Protein AF-0000000068371498 (afdb_homodimer)

Nearest PDB structures (foldseek):
  1wou-assembly1_A  TM=9.615E-01  e=2.312E-19  Homo sapiens
  1v9w-assembly1_A  TM=9.415E-01  e=1.669E-17  Mus musculus
  7xq3-assembly1_D  TM=9.438E-01  e=8.164E-16  Oncomelania hupensis
  7xq3-assembly1_C  TM=9.417E-01  e=2.159E-15  Oncomelania hupensis
  2h8l-assembly2_B  TM=4.311E-01  e=8.313E-01  Homo sapiens

Foldseek 3Di:
DFEEEAEEEADVRVVVVCVVCVVFAWEKEWEFADADPVVRAHPDPLQRLLVVLLVVLRRLADPRYYYYYYHHYHPVLVVPCPRCCCVPVVQPAPGKMDRPPDPDIQHRCSSNDSVSSSCVRNPD/DFEEEAEEEADVRVVVVCVVCVVFAWEKEWEFADADPVVRAHPDPLRRLLVVLLVVLRRLADGRYYYYYYHHYHPVLVVPCPRCCCVPVVQPAPGKMDRPPDPDIQHRCSSNDSVSSSCVRPPD

Solvent-accessible surface area (backbone atoms only — not comparable to full-atom values): 13335 Å² total; per-residue (Å²): 143,45,65,45,78,46,78,37,61,32,65,69,50,38,54,55,52,52,60,63,42,52,79,72,29,59,37,35,36,39,39,25,44,30,57,39,86,87,78,66,42,34,80,32,66,60,27,52,64,19,46,63,44,50,58,70,42,53,83,56,46,46,74,52,23,36,39,33,42,30,26,63,38,53,69,73,56,66,71,38,79,76,31,63,54,36,66,74,68,61,51,87,58,60,20,28,42,32,41,61,96,55,89,52,63,33,57,36,72,45,38,66,34,56,67,54,50,44,39,66,46,39,44,99,144,46,63,45,80,45,79,37,61,32,66,69,50,38,55,54,51,52,60,64,42,53,78,71,29,58,35,35,36,39,39,26,42,30,57,38,86,87,81,66,42,35,81,32,66,58,26,53,65,18,45,63,44,51,57,71,41,52,85,57,46,47,76,52,21,36,38,34,42,30,28,61,37,54,68,73,55,66,70,38,78,76,31,64,55,37,66,75,69,61,52,88,59,60,21,27,43,32,41,62,97,54,90,52,64,34,56,38,73,46,37,67,34,56,66,54,49,42,39,66,46,40,44,101

Structure (mmCIF, N/CA/C/O backbone):
data_AF-0000000068371498-model_v1
#
loop_
_entity.id
_entity.type
_entity.pdbx_description
1 polymer 'Thioredoxin domain-containing protein 17'
#
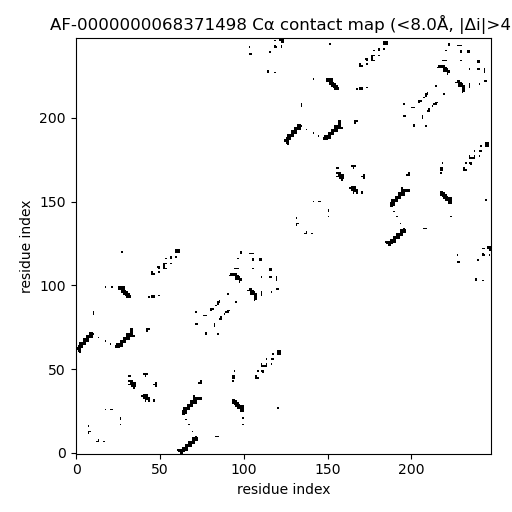loop_
_atom_site.group_PDB
_atom_site.id
_atom_site.type_symbol
_atom_site.label_atom_id
_atom_site.label_alt_id
_atom_site.label_comp_id
_atom_site.label_asym_id
_atom_site.label_entity_id
_atom_site.label_seq_id
_atom_site.pdbx_PDB_ins_code
_atom_site.Cartn_x
_atom_site.Cartn_y
_atom_site.Cartn_z
_atom_site.occupancy
_atom_site.B_iso_or_equiv
_atom_site.auth_seq_id
_atom_site.auth_comp_id
_atom_site.auth_asym_id
_atom_site.auth_atom_id
_atom_site.pdbx_PDB_model_num
ATOM 1 N N . MET A 1 1 ? 21.766 11.602 13.578 1 67.31 1 MET A N 1
ATOM 2 C CA . MET A 1 1 ? 21.797 10.328 12.867 1 67.31 1 MET A CA 1
ATOM 3 C C . MET A 1 1 ? 20.406 9.68 12.859 1 67.31 1 MET A C 1
ATOM 5 O O . MET A 1 1 ? 20.125 8.789 13.664 1 67.31 1 MET A O 1
ATOM 9 N N . GLY A 1 2 ? 19.234 10.203 12.594 1 90.88 2 GLY A N 1
ATOM 10 C CA . GLY A 1 2 ? 17.828 9.836 12.711 1 90.88 2 GLY A CA 1
ATOM 11 C C . GLY A 1 2 ? 16.906 10.766 11.953 1 90.88 2 GLY A C 1
ATOM 12 O O . GLY A 1 2 ? 17.328 11.422 10.992 1 90.88 2 GLY A O 1
ATOM 13 N N . TRP A 1 3 ? 15.773 10.641 12.125 1 95 3 TRP A N 1
ATOM 14 C CA . TRP A 1 3 ? 14.766 11.492 11.508 1 95 3 TRP A CA 1
ATOM 15 C C . TRP A 1 3 ? 14.297 12.57 12.469 1 95 3 TRP A C 1
ATOM 17 O O . TRP A 1 3 ? 14.555 12.5 13.672 1 95 3 TRP A O 1
ATOM 27 N N . GLU A 1 4 ? 13.711 13.641 11.852 1 96.62 4 GLU A N 1
ATOM 28 C CA . GLU A 1 4 ? 13.172 14.742 12.648 1 96.62 4 GLU A CA 1
ATOM 29 C C . GLU A 1 4 ? 11.672 14.898 12.438 1 96.62 4 GLU A C 1
ATOM 31 O O . GLU A 1 4 ? 11.164 14.648 11.344 1 96.62 4 GLU A O 1
ATOM 36 N N . GLU A 1 5 ? 11.031 15.32 13.438 1 97.69 5 GLU A N 1
ATOM 37 C CA . GLU A 1 5 ? 9.602 15.594 13.352 1 97.69 5 GLU A CA 1
ATOM 38 C C . GLU A 1 5 ? 9.312 17.078 13.508 1 97.69 5 GLU A C 1
ATOM 40 O O . GLU A 1 5 ? 9.898 17.75 14.367 1 97.69 5 GLU A O 1
ATOM 45 N N . ILE A 1 6 ? 8.438 17.562 12.68 1 98.31 6 ILE A N 1
ATOM 46 C CA . ILE A 1 6 ? 7.969 18.953 12.766 1 98.31 6 ILE A CA 1
ATOM 47 C C . ILE A 1 6 ? 6.441 18.969 12.758 1 98.31 6 ILE A C 1
ATOM 49 O O . ILE A 1 6 ? 5.805 18.359 11.906 1 98.31 6 ILE A O 1
ATOM 53 N N . SER A 1 7 ? 5.848 19.641 13.68 1 98.38 7 SER A N 1
ATOM 54 C CA . SER A 1 7 ? 4.398 19.797 13.727 1 98.38 7 SER A CA 1
ATOM 55 C C . SER A 1 7 ? 3.969 21.141 13.125 1 98.38 7 SER A C 1
ATOM 57 O O . SER A 1 7 ? 4.539 22.188 13.453 1 98.38 7 SER A O 1
ATOM 59 N N . VAL A 1 8 ? 2.998 21.047 12.25 1 98.75 8 VAL A N 1
ATOM 60 C CA . VAL A 1 8 ? 2.482 22.266 11.633 1 98.75 8 VAL A CA 1
ATOM 61 C C . VAL A 1 8 ? 0.956 22.266 11.695 1 98.75 8 VAL A C 1
ATOM 63 O O . VAL A 1 8 ? 0.335 21.219 11.898 1 98.75 8 VAL A O 1
ATOM 66 N N . HIS A 1 9 ? 0.404 23.484 11.539 1 98.62 9 HIS A N 1
ATOM 67 C CA . HIS A 1 9 ? -1.042 23.672 11.578 1 98.62 9 HIS A CA 1
ATOM 68 C C . HIS A 1 9 ? -1.512 24.562 10.445 1 98.62 9 HIS A C 1
ATOM 70 O O . HIS A 1 9 ? -1.054 25.703 10.312 1 98.62 9 HIS A O 1
ATOM 76 N N . GLY A 1 10 ? -2.396 23.984 9.633 1 98.5 10 GLY A N 1
ATOM 77 C CA . GLY A 1 10 ? -2.957 24.766 8.547 1 98.5 10 GLY A CA 1
ATOM 78 C C . GLY A 1 10 ? -2.107 24.734 7.289 1 98.5 10 GLY A C 1
ATOM 79 O O . GLY A 1 10 ? -0.939 24.328 7.336 1 98.5 10 GLY A O 1
ATOM 80 N N . TYR A 1 11 ? -2.711 25.219 6.211 1 98.62 11 TYR A N 1
ATOM 81 C CA . TYR A 1 11 ? -2.129 25.078 4.883 1 98.62 11 TYR A CA 1
ATOM 82 C C . TYR A 1 11 ? -0.91 25.969 4.719 1 98.62 11 TYR A C 1
ATOM 84 O O . TYR A 1 11 ? 0.122 25.547 4.199 1 98.62 11 TYR A O 1
ATOM 92 N N . GLU A 1 12 ? -0.961 27.172 5.148 1 98.12 12 GLU A N 1
ATOM 93 C CA . GLU A 1 12 ? 0.116 28.141 4.941 1 98.12 12 GLU A CA 1
ATOM 94 C C . GLU A 1 12 ? 1.393 27.703 5.652 1 98.12 12 GLU A C 1
ATOM 96 O O . GLU A 1 12 ? 2.475 27.719 5.062 1 98.12 12 GLU A O 1
ATOM 101 N N . GLU A 1 13 ? 1.235 27.312 6.844 1 98.56 13 GLU A N 1
ATOM 102 C CA . GLU A 1 13 ? 2.4 26.844 7.594 1 98.56 13 GLU A CA 1
ATOM 103 C C . GLU A 1 13 ? 2.965 25.562 6.996 1 98.56 13 GLU A C 1
ATOM 105 O O . GLU A 1 13 ? 4.184 25.391 6.918 1 98.56 13 GLU A O 1
ATOM 110 N N . PHE A 1 14 ? 2.082 24.734 6.605 1 98.69 14 PHE A N 1
ATOM 111 C CA . PHE A 1 14 ? 2.512 23.484 5.988 1 98.69 14 PHE A CA 1
ATOM 112 C C . PHE A 1 14 ? 3.379 23.766 4.762 1 98.69 14 PHE A C 1
ATOM 114 O O . PHE A 1 14 ? 4.492 23.234 4.656 1 98.69 14 PHE A O 1
ATOM 121 N N . VAL A 1 15 ? 2.916 24.562 3.836 1 97.81 15 VAL A N 1
ATOM 122 C CA . VAL A 1 15 ? 3.611 24.812 2.578 1 97.81 15 VAL A CA 1
ATOM 123 C C . VAL A 1 15 ? 4.98 25.422 2.859 1 97.81 15 VAL A C 1
ATOM 125 O O . VAL A 1 15 ? 5.98 25.031 2.25 1 97.81 15 VAL A O 1
ATOM 128 N N . ARG A 1 16 ? 4.988 26.344 3.766 1 97.75 16 ARG A N 1
ATOM 129 C CA . ARG A 1 16 ? 6.242 27 4.117 1 97.75 16 ARG A CA 1
ATOM 130 C C . ARG A 1 16 ? 7.266 25.984 4.629 1 97.75 16 ARG A C 1
ATOM 132 O O . ARG A 1 16 ? 8.391 25.922 4.121 1 97.75 16 ARG A O 1
ATOM 139 N N . VAL A 1 17 ? 6.871 25.141 5.594 1 98.19 17 VAL A N 1
ATOM 140 C CA . VAL A 1 17 ? 7.777 24.188 6.23 1 98.19 17 VAL A CA 1
ATOM 141 C C . VAL A 1 17 ? 8.18 23.109 5.234 1 98.19 17 VAL A C 1
ATOM 143 O O . VAL A 1 17 ? 9.352 22.719 5.164 1 98.19 17 VAL A O 1
ATOM 146 N N . ALA A 1 18 ? 7.25 22.594 4.477 1 97.44 18 ALA A N 1
ATOM 147 C CA . ALA A 1 18 ? 7.543 21.562 3.484 1 97.44 18 ALA A CA 1
ATOM 148 C C . ALA A 1 18 ? 8.586 22.047 2.484 1 97.44 18 ALA A C 1
ATOM 150 O O . ALA A 1 18 ? 9.523 21.312 2.152 1 97.44 18 ALA A O 1
ATOM 151 N N . ARG A 1 19 ? 8.492 23.219 2.027 1 95.12 19 ARG A N 1
ATOM 152 C CA . ARG A 1 19 ? 9.43 23.797 1.064 1 95.12 19 ARG A CA 1
ATOM 153 C C . ARG A 1 19 ? 10.82 23.938 1.676 1 95.12 19 ARG A C 1
ATOM 155 O O . ARG A 1 19 ? 11.82 23.625 1.033 1 95.12 19 ARG A O 1
ATOM 162 N N . GLU A 1 20 ? 10.82 24.422 2.846 1 96.25 20 GLU A N 1
ATOM 163 C CA . GLU A 1 20 ? 12.078 24.641 3.549 1 96.25 20 GLU A CA 1
ATOM 164 C C . GLU A 1 20 ? 12.812 23.328 3.779 1 96.25 20 GLU A C 1
ATOM 166 O O . GLU A 1 20 ? 14.039 23.266 3.633 1 96.25 20 GLU A O 1
ATOM 171 N N . GLN A 1 21 ? 12.07 22.297 4.055 1 96.06 21 GLN A N 1
ATOM 172 C CA . GLN A 1 21 ? 12.688 21.047 4.492 1 96.06 21 GLN A CA 1
ATOM 173 C C . GLN A 1 21 ? 13.016 20.141 3.301 1 96.06 21 GLN A C 1
ATOM 175 O O . GLN A 1 21 ? 13.836 19.234 3.412 1 96.06 21 GLN A O 1
ATOM 180 N N . GLN A 1 22 ? 12.352 20.391 2.215 1 92.62 22 GLN A N 1
ATOM 181 C CA . GLN A 1 22 ? 12.57 19.578 1.026 1 92.62 22 GLN A CA 1
ATOM 182 C C . GLN A 1 22 ? 14.039 19.609 0.597 1 92.62 22 GLN A C 1
ATOM 184 O O . GLN A 1 22 ? 14.539 18.641 0.011 1 92.62 22 GLN A O 1
ATOM 189 N N . GLN A 1 23 ? 14.711 20.672 0.947 1 90 23 GLN A N 1
ATOM 190 C CA . GLN A 1 23 ? 16.109 20.844 0.582 1 90 23 GLN A CA 1
ATOM 191 C C . GLN A 1 23 ? 17.031 20.062 1.526 1 90 23 GLN A C 1
ATOM 193 O O . GLN A 1 23 ? 18.172 19.781 1.193 1 90 23 GLN A O 1
ATOM 198 N N . GLN A 1 24 ? 16.531 19.719 2.633 1 90.19 24 GLN A N 1
ATOM 199 C CA . GLN A 1 24 ? 17.344 19.094 3.678 1 90.19 24 GLN A CA 1
ATOM 200 C C . GLN A 1 24 ? 17.297 17.578 3.572 1 90.19 24 GLN A C 1
ATOM 202 O O . GLN A 1 24 ? 18.281 16.891 3.875 1 90.19 24 GLN A O 1
ATOM 207 N N . GLY A 1 25 ? 16.219 17.078 3.115 1 91.62 25 GLY A N 1
ATOM 208 C CA . GLY A 1 25 ? 16.062 15.633 3.021 1 91.62 25 GLY A CA 1
ATOM 209 C C . GLY A 1 25 ? 14.68 15.219 2.539 1 91.62 25 GLY A C 1
ATOM 210 O O . GLY A 1 25 ? 13.852 16.062 2.205 1 91.62 25 GLY A O 1
ATOM 211 N N . GLN A 1 26 ? 14.469 13.938 2.512 1 94.69 26 GLN A N 1
ATOM 212 C CA . GLN A 1 26 ? 13.164 13.391 2.137 1 94.69 26 GLN A CA 1
ATOM 213 C C . GLN A 1 26 ? 12.102 13.766 3.162 1 94.69 26 GLN A C 1
ATOM 215 O O . GLN A 1 26 ? 12.32 13.633 4.367 1 94.69 26 GLN A O 1
ATOM 220 N N . VAL A 1 27 ? 11.008 14.273 2.68 1 97.38 27 VAL A N 1
ATOM 221 C CA . VAL A 1 27 ? 9.953 14.758 3.566 1 97.38 27 VAL A CA 1
ATOM 222 C C . VAL A 1 27 ? 8.734 13.836 3.475 1 97.38 27 VAL A C 1
ATOM 224 O O . VAL A 1 27 ? 8.266 13.523 2.377 1 97.38 27 VAL A O 1
ATOM 227 N N . PHE A 1 28 ? 8.273 13.367 4.559 1 98.12 28 PHE A N 1
ATOM 228 C CA . PHE A 1 28 ? 6.996 12.664 4.707 1 98.12 28 PHE A CA 1
ATOM 229 C C . PHE A 1 28 ? 6.008 13.508 5.504 1 98.12 28 PHE A C 1
ATOM 231 O O . PHE A 1 28 ? 6.379 14.141 6.5 1 98.12 28 PHE A O 1
ATOM 238 N N . VAL A 1 29 ? 4.75 13.539 5.07 1 98.75 29 VAL A N 1
ATOM 239 C CA . VAL A 1 29 ? 3.746 14.359 5.742 1 98.75 29 VAL A CA 1
ATOM 240 C C . VAL A 1 29 ? 2.559 13.4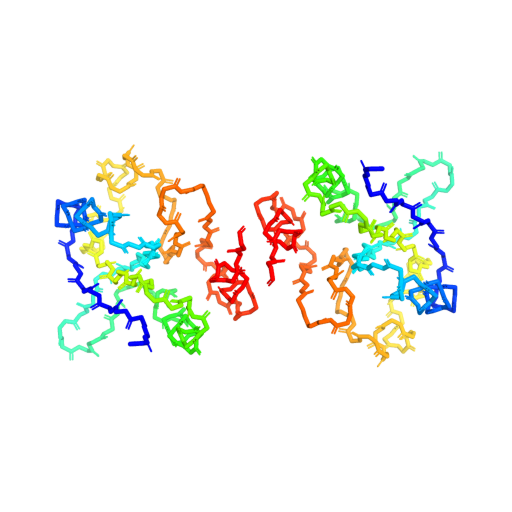92 6.148 1 98.75 29 VAL A C 1
ATOM 242 O O . VAL A 1 29 ? 2.041 12.719 5.344 1 98.75 29 VAL A O 1
ATOM 245 N N . TYR A 1 30 ? 2.172 13.641 7.312 1 98.88 30 TYR A N 1
ATOM 246 C CA . TYR A 1 30 ? 0.956 13.031 7.84 1 98.88 30 TYR A CA 1
ATOM 247 C C . TYR A 1 30 ? -0.112 14.086 8.109 1 98.88 30 TYR A C 1
ATOM 249 O O . TYR A 1 30 ? 0.014 14.891 9.039 1 98.88 30 TYR A O 1
ATOM 257 N N . PHE A 1 31 ? -1.17 14.094 7.266 1 98.94 31 PHE A N 1
ATOM 258 C CA . PHE A 1 31 ? -2.285 15.023 7.418 1 98.94 31 PHE A CA 1
ATOM 259 C C . PHE A 1 31 ? -3.348 14.438 8.344 1 98.94 31 PHE A C 1
ATOM 261 O O . PHE A 1 31 ? -3.824 13.32 8.125 1 98.94 31 PHE A O 1
ATOM 268 N N . SER A 1 32 ? -3.699 15.188 9.289 1 98.88 32 SER A N 1
ATOM 269 C CA . SER A 1 32 ? -4.676 14.758 10.289 1 98.88 32 SER A CA 1
ATOM 270 C C . SER A 1 32 ? -5.633 15.883 10.648 1 98.88 32 SER A C 1
ATOM 272 O O . SER A 1 32 ? -5.27 17.062 10.57 1 98.88 32 SER A O 1
ATOM 274 N N . GLY A 1 33 ? -6.836 15.492 11.039 1 98.75 33 GLY A N 1
ATOM 275 C CA . GLY A 1 33 ? -7.699 16.5 11.641 1 98.75 33 GLY A CA 1
ATOM 276 C C . GLY A 1 33 ? -7.129 17.094 12.914 1 98.75 33 GLY A C 1
ATOM 277 O O . GLY A 1 33 ? -6.328 16.453 13.602 1 98.75 33 GLY A O 1
ATOM 278 N N . ASP A 1 34 ? -7.609 18.219 13.219 1 98.5 34 ASP A N 1
ATOM 279 C CA . ASP A 1 34 ? -7.152 18.875 14.43 1 98.5 34 ASP A CA 1
ATOM 280 C C . ASP A 1 34 ? -7.41 18.016 15.664 1 98.5 34 ASP A C 1
ATOM 282 O O . ASP A 1 34 ? -8.414 17.297 15.727 1 98.5 34 ASP A O 1
ATOM 286 N N . LYS A 1 35 ? -6.488 18.203 16.562 1 97.56 35 LYS A N 1
ATOM 287 C CA . LYS A 1 35 ? -6.695 17.609 17.875 1 97.56 35 LYS A CA 1
ATOM 288 C C . LYS A 1 35 ? -7.473 18.547 18.797 1 97.56 35 LYS A C 1
ATOM 290 O O . LYS A 1 35 ? -7.25 19.766 18.781 1 97.56 35 LYS A O 1
ATOM 295 N N . ASP A 1 36 ? -8.375 17.984 19.5 1 94.81 36 ASP A N 1
ATOM 296 C CA . ASP A 1 36 ? -8.969 18.734 20.609 1 94.81 36 ASP A CA 1
ATOM 297 C C . ASP A 1 36 ? -7.949 19.016 21.703 1 94.81 36 ASP A C 1
ATOM 299 O O . ASP A 1 36 ? -7.324 18.078 22.219 1 94.81 36 ASP A O 1
ATOM 303 N N . PRO A 1 37 ? -7.773 20.281 22.047 1 92.19 37 PRO A N 1
ATOM 304 C CA . PRO A 1 37 ? -6.754 20.594 23.047 1 92.19 37 PRO A CA 1
ATOM 305 C C . PRO A 1 37 ? -7.023 19.922 24.391 1 92.19 37 PRO A C 1
ATOM 307 O O . PRO A 1 37 ? -6.086 19.625 25.141 1 92.19 37 PRO A O 1
ATOM 310 N N . ALA A 1 38 ? -8.312 19.688 24.719 1 93 38 ALA A N 1
ATOM 311 C CA . ALA A 1 38 ? -8.672 19.125 26 1 93 38 ALA A CA 1
ATOM 312 C C . ALA A 1 38 ? -8.445 17.609 26.016 1 93 38 ALA A C 1
ATOM 314 O O . ALA A 1 38 ? -7.875 17.078 26.969 1 93 38 ALA A O 1
ATOM 315 N N . SER A 1 39 ? -8.773 16.844 24.984 1 93.31 39 SER A N 1
ATOM 316 C CA . SER A 1 39 ? -8.703 15.391 24.938 1 93.31 39 SER A CA 1
ATOM 317 C C . SER A 1 39 ? -7.391 14.93 24.297 1 93.31 39 SER A C 1
ATOM 319 O O . SER A 1 39 ? -6.973 13.789 24.5 1 93.31 39 SER A O 1
ATOM 321 N N . GLY A 1 40 ? -6.844 15.805 23.453 1 94.94 40 GLY A N 1
ATOM 322 C CA . GLY A 1 40 ? -5.633 15.43 22.734 1 94.94 40 GLY A CA 1
ATOM 323 C C . GLY A 1 40 ? -5.895 14.523 21.562 1 94.94 40 GLY A C 1
ATOM 324 O O . GLY A 1 40 ? -4.965 13.93 21 1 94.94 40 GLY A O 1
ATOM 325 N N . THR A 1 41 ? -7.168 14.43 21.219 1 97.19 41 THR A N 1
ATOM 326 C CA . THR A 1 41 ? -7.547 13.539 20.125 1 97.19 41 THR A CA 1
ATOM 327 C C . THR A 1 41 ? -8.141 14.336 18.969 1 97.19 41 THR A C 1
ATOM 329 O O . THR A 1 41 ? -8.789 15.359 19.172 1 97.19 41 THR A O 1
ATOM 332 N N . SER A 1 42 ? -7.871 13.812 17.797 1 98.56 42 SER A N 1
ATOM 333 C CA . SER A 1 42 ? -8.398 14.438 16.594 1 98.56 42 SER A CA 1
ATOM 334 C C . SER A 1 42 ? -9.914 14.305 16.516 1 98.56 42 SER A C 1
ATOM 336 O O . SER A 1 42 ? -10.477 13.312 16.984 1 98.56 42 SER A O 1
ATOM 338 N N . TRP A 1 43 ? -10.594 15.25 15.914 1 98.25 43 TRP A N 1
ATOM 339 C CA . TRP A 1 43 ? -12.023 15.164 15.648 1 98.25 43 TRP A CA 1
ATOM 340 C C . TRP A 1 43 ? -12.336 14.086 14.617 1 98.25 43 TRP A C 1
ATOM 342 O O . TRP A 1 43 ? -13.5 13.758 14.383 1 98.25 43 TRP A O 1
ATOM 352 N N . CYS A 1 44 ? -11.336 13.602 13.961 1 98.56 44 CYS A N 1
ATOM 353 C CA . CYS A 1 44 ? -11.477 12.562 12.938 1 98.56 44 CYS A CA 1
ATOM 354 C C . CYS A 1 44 ? -11.188 11.188 13.516 1 98.56 44 CYS A C 1
ATOM 356 O O . CYS A 1 44 ? -10.031 10.859 13.82 1 98.56 44 CYS A O 1
ATOM 358 N N . PRO A 1 45 ? -12.195 10.406 13.656 1 98.31 45 PRO A N 1
ATOM 359 C CA . PRO A 1 45 ? -12.008 9.078 14.25 1 98.31 45 PRO A CA 1
ATOM 360 C C . PRO A 1 45 ? -10.969 8.234 13.508 1 98.31 45 PRO A C 1
ATOM 362 O O . PRO A 1 45 ? -10.227 7.477 14.133 1 98.31 45 PRO A O 1
ATOM 365 N N . ASP A 1 46 ? -10.945 8.336 12.242 1 98.69 46 ASP A N 1
ATOM 366 C CA . ASP A 1 46 ? -9.953 7.602 11.461 1 98.69 46 ASP A CA 1
ATOM 367 C C . ASP A 1 46 ? -8.547 8.094 11.766 1 98.69 46 ASP A C 1
ATOM 369 O O . ASP A 1 46 ? -7.602 7.301 11.805 1 98.69 46 ASP A O 1
ATOM 373 N N . CYS A 1 47 ? -8.328 9.367 11.93 1 98.81 47 CYS A N 1
ATOM 374 C CA . CYS A 1 47 ? -7.035 9.922 12.32 1 98.81 47 CYS A CA 1
ATOM 375 C C . CYS A 1 47 ? -6.59 9.383 13.672 1 98.81 47 CYS A C 1
ATOM 377 O O . CYS A 1 47 ? -5.414 9.07 13.859 1 98.81 47 CYS A O 1
ATOM 379 N N . VAL A 1 48 ? -7.531 9.289 14.531 1 98.62 48 VAL A N 1
ATOM 380 C CA . VAL A 1 48 ? -7.258 8.758 15.859 1 98.62 48 VAL A CA 1
ATOM 381 C C . VAL A 1 48 ? -6.789 7.305 15.758 1 98.62 48 VAL A C 1
ATOM 383 O O . VAL A 1 48 ? -5.797 6.922 16.375 1 98.62 48 VAL A O 1
ATOM 386 N N . LYS A 1 49 ? -7.488 6.566 14.945 1 98.44 49 LYS A N 1
ATOM 387 C CA . LYS A 1 49 ? -7.184 5.152 14.758 1 98.44 49 LYS A CA 1
ATOM 388 C C . LYS A 1 49 ? -5.836 4.965 14.062 1 98.44 49 LYS A C 1
ATOM 390 O O . LYS A 1 49 ? -5.07 4.07 14.406 1 98.44 49 LYS A O 1
ATOM 395 N N . ALA A 1 50 ? -5.477 5.797 13.164 1 98.75 50 ALA A N 1
ATOM 396 C CA . ALA A 1 50 ? -4.309 5.641 12.297 1 98.75 50 ALA A CA 1
ATOM 397 C C . ALA A 1 50 ? -3.037 6.105 13.008 1 98.75 50 ALA A C 1
ATOM 399 O O . ALA A 1 50 ? -1.955 5.562 12.766 1 98.75 50 ALA A O 1
ATOM 400 N N . GLU A 1 51 ? -3.135 7.094 13.82 1 98.31 51 GLU A N 1
ATOM 401 C CA . GLU A 1 51 ? -1.953 7.777 14.344 1 98.31 51 GLU A CA 1
ATOM 402 C C . GLU A 1 51 ? -1.023 6.801 15.055 1 98.31 51 GLU A C 1
ATOM 404 O O . GLU A 1 51 ? 0.178 6.77 14.781 1 98.31 51 GLU A O 1
ATOM 409 N N . PRO A 1 52 ? -1.546 5.938 15.961 1 98.5 52 PRO A N 1
ATOM 410 C CA . PRO A 1 52 ? -0.624 5.012 16.625 1 98.5 52 PRO A CA 1
ATOM 411 C C . PRO A 1 52 ? 0.059 4.055 15.648 1 98.5 52 PRO A C 1
ATOM 413 O O . PRO A 1 52 ? 1.197 3.639 15.875 1 98.5 52 PRO A O 1
ATOM 416 N N . ILE A 1 53 ? -0.574 3.684 14.602 1 98.5 53 ILE A N 1
ATOM 417 C CA . ILE A 1 53 ? -0.02 2.785 13.594 1 98.5 53 ILE A CA 1
ATOM 418 C C . ILE A 1 53 ? 1.118 3.48 12.852 1 98.5 53 ILE A C 1
ATOM 420 O O . ILE A 1 53 ? 2.205 2.918 12.703 1 98.5 53 ILE A O 1
ATOM 424 N N . VAL A 1 54 ? 0.867 4.688 12.438 1 98.56 54 VAL A N 1
ATOM 425 C CA . VAL A 1 54 ? 1.865 5.469 11.719 1 98.56 54 VAL A CA 1
ATOM 426 C C . VAL A 1 54 ? 3.064 5.734 12.625 1 98.56 54 VAL A C 1
ATOM 428 O O . VAL A 1 54 ? 4.215 5.555 12.211 1 98.56 54 VAL A O 1
ATOM 431 N N . ARG A 1 55 ? 2.775 6.086 13.844 1 98.38 55 ARG A N 1
ATOM 432 C CA . ARG A 1 55 ? 3.842 6.414 14.789 1 98.38 55 ARG A CA 1
ATOM 433 C C . ARG A 1 55 ? 4.711 5.191 15.07 1 98.38 55 ARG A C 1
ATOM 435 O O . ARG A 1 55 ? 5.93 5.312 15.227 1 98.38 55 ARG A O 1
ATOM 442 N N . ALA A 1 56 ? 4.133 4.047 15.141 1 98.12 56 ALA A N 1
ATOM 443 C CA . ALA A 1 56 ? 4.863 2.814 15.414 1 98.12 56 ALA A CA 1
ATOM 444 C C . ALA A 1 56 ? 5.859 2.508 14.305 1 98.12 56 ALA A C 1
ATOM 446 O O . ALA A 1 56 ? 6.844 1.796 14.516 1 98.12 56 ALA A O 1
ATOM 447 N N . GLU A 1 57 ? 5.656 3.047 13.109 1 96.88 57 GLU A N 1
ATOM 448 C CA . GLU A 1 57 ? 6.5 2.756 11.961 1 96.88 57 GLU A CA 1
ATOM 449 C C . GLU A 1 57 ? 7.547 3.848 11.75 1 96.88 57 GLU A C 1
ATOM 451 O O . GLU A 1 57 ? 8.422 3.717 10.891 1 96.88 57 GLU A O 1
ATOM 456 N N . LEU A 1 58 ? 7.543 4.938 12.523 1 97.5 58 LEU A N 1
ATOM 457 C CA . LEU A 1 58 ? 8.422 6.086 12.328 1 97.5 58 LEU A CA 1
ATOM 458 C C . LEU A 1 58 ? 9.891 5.672 12.422 1 97.5 58 LEU A C 1
ATOM 460 O O . LEU A 1 58 ? 10.734 6.203 11.703 1 97.5 58 LEU A O 1
ATOM 464 N N . PRO A 1 59 ? 10.281 4.695 13.227 1 96.12 59 PRO A N 1
ATOM 465 C CA . PRO A 1 59 ? 11.688 4.273 13.289 1 96.12 59 PRO A CA 1
ATOM 466 C C . PRO A 1 59 ? 12.195 3.732 11.953 1 96.12 59 PRO A C 1
ATOM 468 O O . PRO A 1 59 ? 13.406 3.594 11.766 1 96.12 59 PRO A O 1
ATOM 471 N N . ASN A 1 60 ? 11.32 3.422 11.078 1 93.81 60 ASN A N 1
ATOM 472 C CA . ASN A 1 60 ? 11.711 2.879 9.781 1 93.81 60 ASN A CA 1
ATOM 473 C C . ASN A 1 60 ? 11.977 3.986 8.766 1 93.81 60 ASN A C 1
ATOM 475 O O . ASN A 1 60 ? 12.352 3.709 7.625 1 93.81 60 ASN A O 1
ATOM 479 N N . LEU A 1 61 ? 11.781 5.227 9.18 1 95.62 61 LEU A N 1
ATOM 480 C CA . LEU A 1 61 ? 12.086 6.348 8.297 1 95.62 61 LEU A CA 1
ATOM 481 C C . LEU A 1 61 ? 13.562 6.359 7.918 1 95.62 61 LEU A C 1
ATOM 483 O O . LEU A 1 61 ? 14.422 6.031 8.742 1 95.62 61 LEU A O 1
ATOM 487 N N . PRO A 1 62 ? 13.859 6.777 6.738 1 93.31 62 PRO A N 1
ATOM 488 C CA . PRO A 1 62 ? 15.266 6.918 6.355 1 93.31 62 PRO A CA 1
ATOM 489 C C . PRO A 1 62 ? 16.016 7.926 7.219 1 93.31 62 PRO A C 1
ATOM 491 O O . PRO A 1 62 ? 15.43 8.914 7.672 1 93.31 62 PRO A O 1
ATOM 494 N N . ASP A 1 63 ? 17.266 7.656 7.289 1 93.94 63 ASP A N 1
ATOM 495 C CA . ASP A 1 63 ? 18.109 8.602 8.008 1 93.94 63 ASP A CA 1
ATOM 496 C C . ASP A 1 63 ? 18.125 9.961 7.316 1 93.94 63 ASP A C 1
ATOM 498 O O . ASP A 1 63 ? 18.234 10.047 6.09 1 93.94 63 ASP A O 1
ATOM 502 N N . GLY A 1 64 ? 17.891 11 8.109 1 94.5 64 GLY A N 1
ATOM 503 C CA . GLY A 1 64 ? 17.953 12.352 7.582 1 94.5 64 GLY A CA 1
ATOM 504 C C . GLY A 1 64 ? 16.625 12.852 7.059 1 94.5 64 GLY A C 1
ATOM 505 O O . GLY A 1 64 ? 16.516 13.992 6.605 1 94.5 64 GLY A O 1
ATOM 506 N N . SER A 1 65 ? 15.625 11.938 7.141 1 96.44 65 SER A N 1
ATOM 507 C CA . SER A 1 65 ? 14.32 12.352 6.641 1 96.44 65 SER A CA 1
ATOM 508 C C . SER A 1 65 ? 13.602 13.242 7.645 1 96.44 65 SER A C 1
ATOM 510 O O . SER A 1 65 ? 14.016 13.352 8.797 1 96.44 65 SER A O 1
ATOM 512 N N . ILE A 1 66 ? 12.594 13.961 7.109 1 97.69 66 ILE A N 1
ATOM 513 C CA . ILE A 1 66 ? 11.75 14.852 7.902 1 97.69 66 ILE A CA 1
ATOM 514 C C . ILE A 1 66 ? 10.312 14.336 7.895 1 97.69 66 ILE A C 1
ATOM 516 O O . ILE A 1 66 ? 9.766 14.023 6.832 1 97.69 66 ILE A O 1
ATOM 520 N N . PHE A 1 67 ? 9.805 14.188 9.07 1 98.44 67 PHE A N 1
ATOM 521 C CA . PHE A 1 67 ? 8.398 13.828 9.25 1 98.44 67 PHE A CA 1
ATOM 522 C C . PHE A 1 67 ? 7.586 15.031 9.711 1 98.44 67 PHE A C 1
ATOM 524 O O . PHE A 1 67 ? 7.805 15.555 10.805 1 98.44 67 PHE A O 1
ATOM 531 N N . ILE A 1 68 ? 6.656 15.445 8.852 1 98.69 68 ILE A N 1
ATOM 532 C CA . ILE A 1 68 ? 5.801 16.578 9.203 1 98.69 68 ILE A CA 1
ATOM 533 C C . ILE A 1 68 ? 4.441 16.062 9.672 1 98.69 68 ILE A C 1
ATOM 535 O O . ILE A 1 68 ? 3.738 15.375 8.93 1 98.69 68 ILE A O 1
ATOM 539 N N . TYR A 1 69 ? 4.055 16.375 10.867 1 98.81 69 TYR A N 1
ATOM 540 C CA . TYR A 1 69 ? 2.697 16.188 11.367 1 98.81 69 TYR A CA 1
ATOM 541 C C . TYR A 1 69 ? 1.852 17.438 11.125 1 98.81 69 TYR A C 1
ATOM 543 O O . TYR A 1 69 ? 2.041 18.453 11.781 1 98.81 69 TYR A O 1
ATOM 551 N N . CYS A 1 70 ? 0.898 17.297 10.234 1 98.88 70 CYS A N 1
ATOM 552 C CA . CYS A 1 70 ? 0.119 18.453 9.812 1 98.88 70 CYS A CA 1
ATOM 553 C C . CYS A 1 70 ? -1.326 18.328 10.289 1 98.88 70 CYS A C 1
ATOM 555 O O . CYS A 1 70 ? -2.057 17.453 9.844 1 98.88 70 CYS A O 1
ATOM 557 N N . GLN A 1 71 ? -1.646 19.172 11.164 1 98.81 71 GLN A N 1
ATOM 558 C CA . GLN A 1 71 ? -3.057 19.344 11.5 1 98.81 71 GLN A CA 1
ATOM 559 C C . GLN A 1 71 ? -3.76 20.25 10.5 1 98.81 71 GLN A C 1
ATOM 561 O O . GLN A 1 71 ? -3.443 21.438 10.406 1 98.81 71 GLN A O 1
ATOM 566 N N . VAL A 1 72 ? -4.754 19.75 9.805 1 98.81 72 VAL A N 1
ATOM 567 C CA . VAL A 1 72 ? -5.285 20.406 8.617 1 98.81 72 VAL A CA 1
ATOM 568 C C . VAL A 1 72 ? -6.188 21.562 9.039 1 98.81 72 VAL A C 1
ATOM 570 O O . VAL A 1 72 ? -6.383 22.516 8.273 1 98.81 72 VAL A O 1
ATOM 573 N N . GLY A 1 73 ? -6.848 21.453 10.148 1 98.56 73 GLY A N 1
ATOM 574 C CA . GLY A 1 73 ? -7.84 22.406 10.586 1 98.56 73 GLY A CA 1
ATOM 575 C C . GLY A 1 73 ? -9.055 21.766 11.234 1 98.56 73 GLY A C 1
ATOM 576 O O . GLY A 1 73 ? -9.141 20.547 11.312 1 98.56 73 GLY A O 1
ATOM 577 N N . PRO A 1 74 ? -9.93 22.641 11.695 1 98.25 74 PRO A N 1
ATOM 578 C CA . PRO A 1 74 ? -11.172 22.125 12.289 1 98.25 74 PRO A CA 1
ATOM 579 C C . PRO A 1 74 ? -12.055 21.406 11.273 1 98.25 74 PRO A C 1
ATOM 581 O O . PRO A 1 74 ? -11.883 21.578 10.07 1 98.25 74 PRO A O 1
ATOM 584 N N . ARG A 1 75 ? -12.938 20.672 11.789 1 97.69 75 ARG A N 1
ATOM 585 C CA . ARG A 1 75 ? -13.781 19.797 10.984 1 97.69 75 ARG A CA 1
ATOM 586 C C . ARG A 1 75 ? -14.562 20.609 9.945 1 97.69 75 ARG A C 1
ATOM 588 O O . ARG A 1 75 ? -14.68 20.188 8.789 1 97.69 75 ARG A O 1
ATOM 5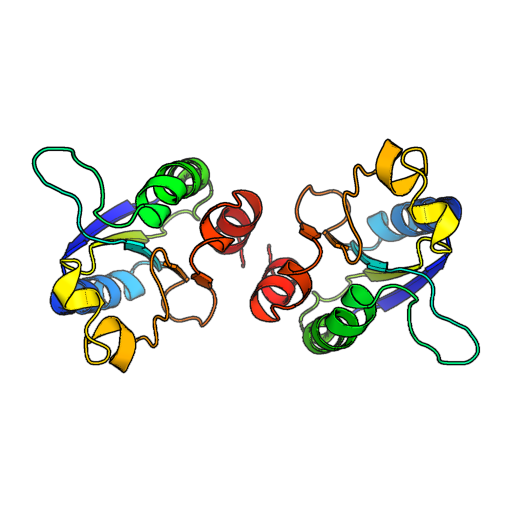95 N N . ASP A 1 76 ? -15.102 21.766 10.336 1 97.81 76 ASP A N 1
ATOM 596 C CA . ASP A 1 76 ? -15.898 22.578 9.422 1 97.81 76 ASP A CA 1
ATOM 597 C C . ASP A 1 76 ? -15.047 23.094 8.266 1 97.81 76 ASP A C 1
ATOM 599 O O . ASP A 1 76 ? -15.516 23.156 7.125 1 97.81 76 ASP A O 1
ATOM 603 N N . TYR A 1 77 ? -13.836 23.5 8.57 1 98.19 77 TYR A N 1
ATOM 604 C CA . TYR A 1 77 ? -12.906 23.906 7.527 1 98.19 77 TYR A CA 1
ATOM 605 C C . TYR A 1 77 ? -12.641 22.766 6.559 1 98.19 77 TYR A C 1
ATOM 607 O O . TYR A 1 77 ? -12.688 22.953 5.34 1 98.19 77 TYR A O 1
ATOM 615 N N . TRP A 1 78 ? -12.438 21.547 7.016 1 98.38 78 TRP A N 1
ATOM 616 C CA . TRP A 1 78 ? -12.109 20.391 6.199 1 98.38 78 TRP A CA 1
ATOM 617 C C . TRP A 1 78 ? -13.273 20 5.297 1 98.38 78 TRP A C 1
ATOM 619 O O . TRP A 1 78 ? -13.078 19.609 4.145 1 98.38 78 TRP A O 1
ATOM 629 N N . LYS A 1 79 ? -14.469 20.094 5.812 1 97.44 79 LYS A N 1
ATOM 630 C CA . LYS A 1 79 ? -15.672 19.688 5.086 1 97.44 79 LYS A CA 1
ATOM 631 C C . LYS A 1 79 ? -15.922 20.609 3.889 1 97.44 79 LYS A C 1
ATOM 633 O O . LYS A 1 79 ? -16.656 20.25 2.973 1 97.44 79 LYS A O 1
ATOM 638 N N . ASN A 1 80 ? -15.328 21.828 3.961 1 97.56 80 ASN A N 1
ATOM 639 C CA . ASN A 1 80 ? -15.414 22.75 2.824 1 97.56 80 ASN A CA 1
ATOM 640 C C . ASN A 1 80 ? -14.641 22.203 1.619 1 97.56 80 ASN A C 1
ATOM 642 O O . ASN A 1 80 ? -13.422 22.047 1.678 1 97.56 80 ASN A O 1
ATOM 646 N N . PRO A 1 81 ? -15.289 21.906 0.514 1 96.38 81 PRO A N 1
ATOM 647 C CA . PRO A 1 81 ? -14.602 21.328 -0.645 1 96.38 81 PRO A CA 1
ATOM 648 C C . PRO A 1 81 ? -13.578 22.281 -1.257 1 96.38 81 PRO A C 1
ATOM 650 O O . PRO A 1 81 ? -12.742 21.859 -2.061 1 96.38 81 PRO A O 1
ATOM 653 N N . ASN A 1 82 ? -13.594 23.562 -0.812 1 96.62 82 ASN A N 1
ATOM 654 C CA . ASN A 1 82 ? -12.711 24.578 -1.39 1 96.62 82 ASN A CA 1
ATOM 655 C C . ASN A 1 82 ? -11.523 24.875 -0.479 1 96.62 82 ASN A C 1
ATOM 657 O O . ASN A 1 82 ? -10.812 25.859 -0.678 1 96.62 82 ASN A O 1
ATOM 661 N N . ASN A 1 83 ? -11.414 24.031 0.539 1 97.56 83 ASN A N 1
ATOM 662 C CA . ASN A 1 83 ? -10.242 24.328 1.363 1 97.56 83 ASN A CA 1
ATOM 663 C C . ASN A 1 83 ? -8.945 24.094 0.596 1 97.56 83 ASN A C 1
ATOM 665 O O . ASN A 1 83 ? -8.938 23.406 -0.423 1 97.56 83 ASN A O 1
ATOM 669 N N . GLU A 1 84 ? -7.832 24.656 1.005 1 98 84 GLU A N 1
ATOM 670 C CA . GLU A 1 84 ? -6.598 24.719 0.231 1 98 84 GLU A CA 1
ATOM 671 C C . GLU A 1 84 ? -5.969 23.328 0.079 1 98 84 GLU A C 1
ATOM 673 O O . GLU A 1 84 ? -5.34 23.031 -0.939 1 98 84 GLU A O 1
ATOM 678 N N . PHE A 1 85 ? -6.156 22.406 1.035 1 98.44 85 PHE A N 1
ATOM 679 C CA . PHE A 1 85 ? -5.594 21.062 0.958 1 98.44 85 PHE A CA 1
ATOM 680 C C . PHE A 1 85 ? -6.254 20.25 -0.16 1 98.44 85 PHE A C 1
ATOM 682 O O . PHE A 1 85 ? -5.578 19.531 -0.894 1 98.44 85 PHE A O 1
ATOM 689 N N . LYS A 1 86 ? -7.531 20.391 -0.252 1 97.81 86 LYS A N 1
ATOM 690 C CA . LYS A 1 86 ? -8.281 19.703 -1.293 1 97.81 86 LYS A CA 1
ATOM 691 C C . LYS A 1 86 ? -8.031 20.328 -2.662 1 97.81 86 LYS A C 1
ATOM 693 O O . LYS A 1 86 ? -7.805 19.625 -3.643 1 97.81 86 LYS A O 1
ATOM 698 N N . LYS A 1 87 ? -7.992 21.641 -2.707 1 96.94 87 LYS A N 1
ATOM 699 C CA . LYS A 1 87 ? -7.895 22.344 -3.98 1 96.94 87 LYS A CA 1
ATOM 700 C C . LYS A 1 87 ? -6.477 22.266 -4.543 1 96.94 87 LYS A C 1
ATOM 702 O O . LYS A 1 87 ? -6.293 22.047 -5.742 1 96.94 87 LYS A O 1
ATOM 707 N N . ASN A 1 88 ? -5.496 22.422 -3.697 1 96.25 88 ASN A N 1
ATOM 708 C CA . ASN A 1 88 ? -4.129 22.578 -4.18 1 96.25 88 ASN A CA 1
ATOM 709 C C . ASN A 1 88 ? -3.361 21.25 -4.121 1 96.25 88 ASN A C 1
ATOM 711 O O . ASN A 1 88 ? -2.504 20.984 -4.965 1 96.25 88 ASN A O 1
ATOM 715 N N . LEU A 1 89 ? -3.637 20.344 -3.123 1 95.81 89 LEU A N 1
ATOM 716 C CA . LEU A 1 89 ? -2.9 19.094 -2.949 1 95.81 89 LEU A CA 1
ATOM 717 C C . LEU A 1 89 ? -3.742 17.906 -3.385 1 95.81 89 LEU A C 1
ATOM 719 O O . LEU A 1 89 ? -3.264 16.766 -3.387 1 95.81 89 LEU A O 1
ATOM 723 N N . LYS A 1 90 ? -5.039 18.203 -3.682 1 95.75 90 LYS A N 1
ATOM 724 C CA . LYS A 1 90 ? -5.973 17.172 -4.137 1 95.75 90 LYS A CA 1
ATOM 725 C C . LYS A 1 90 ? -6.137 16.078 -3.09 1 95.75 90 LYS A C 1
ATOM 727 O O . LYS A 1 90 ? -6.188 14.883 -3.43 1 95.75 90 LYS A O 1
ATOM 732 N N . LEU A 1 91 ? -6.098 16.453 -1.791 1 97.5 91 LEU A N 1
ATOM 733 C CA . LEU A 1 91 ? -6.395 15.484 -0.739 1 97.5 91 LEU A CA 1
ATOM 734 C C . LEU A 1 91 ? -7.871 15.109 -0.75 1 97.5 91 LEU A C 1
ATOM 736 O O . LEU A 1 91 ? -8.742 15.977 -0.841 1 97.5 91 LEU A O 1
ATOM 740 N N . THR A 1 92 ? -8.148 13.867 -0.666 1 96.81 92 THR A N 1
ATOM 741 C CA . THR A 1 92 ? -9.531 13.414 -0.747 1 96.81 92 THR A CA 1
ATOM 742 C C . THR A 1 92 ? -10.031 12.969 0.623 1 96.81 92 THR A C 1
ATOM 744 O O . THR A 1 92 ? -11.227 12.703 0.795 1 96.81 92 THR A O 1
ATOM 747 N N . GLY A 1 93 ? -9.219 12.859 1.637 1 98.06 93 GLY A N 1
ATOM 748 C CA . GLY A 1 93 ? -9.594 12.438 2.975 1 98.06 93 GLY A CA 1
ATOM 749 C C . GLY A 1 93 ? -8.469 12.57 3.984 1 98.06 93 GLY A C 1
ATOM 750 O O . GLY A 1 93 ? -7.32 12.797 3.609 1 98.06 93 GLY A O 1
ATOM 751 N N . VAL A 1 94 ? -8.797 12.539 5.207 1 98.62 94 VAL A N 1
ATOM 752 C CA . VAL A 1 94 ? -7.848 12.414 6.305 1 98.62 94 VAL A CA 1
ATOM 753 C C . VAL A 1 94 ? -8.18 11.172 7.137 1 98.62 94 VAL A C 1
ATOM 755 O O . VAL A 1 94 ? -9.344 10.797 7.262 1 98.62 94 VAL A O 1
ATOM 758 N N . PRO A 1 95 ? -7.137 10.578 7.605 1 98.81 95 PRO A N 1
ATOM 759 C CA . PRO A 1 95 ? -5.715 10.891 7.477 1 98.81 95 PRO A CA 1
ATOM 760 C C . PRO A 1 95 ? -5.168 10.578 6.086 1 98.81 95 PRO A C 1
ATOM 762 O O . PRO A 1 95 ? -5.766 9.797 5.344 1 98.81 95 PRO A O 1
ATOM 765 N N . THR A 1 96 ? -4.117 11.219 5.695 1 98.81 96 THR A N 1
ATOM 766 C CA . THR A 1 96 ? -3.299 10.914 4.527 1 98.81 96 THR A CA 1
ATOM 767 C C . THR A 1 96 ? -1.815 10.953 4.883 1 98.81 96 THR A C 1
ATOM 769 O O . THR A 1 96 ? -1.358 11.875 5.559 1 98.81 96 THR A O 1
ATOM 772 N N . LEU A 1 97 ? -1.08 9.969 4.559 1 98.69 97 LEU A N 1
ATOM 773 C CA . LEU A 1 97 ? 0.377 9.938 4.613 1 98.69 97 LEU A CA 1
ATOM 774 C C . LEU A 1 97 ? 0.979 10.086 3.221 1 98.69 97 LEU A C 1
ATOM 776 O O . LEU A 1 97 ? 0.697 9.281 2.328 1 98.69 97 LEU A O 1
ATOM 780 N N . LEU A 1 98 ? 1.773 11.102 3.059 1 97.69 98 LEU A N 1
ATOM 781 C CA . LEU A 1 98 ? 2.26 11.5 1.741 1 97.69 98 LEU A CA 1
ATOM 782 C C . LEU A 1 98 ? 3.783 11.555 1.719 1 97.69 98 LEU A C 1
ATOM 784 O O . LEU A 1 98 ? 4.398 12.102 2.637 1 97.69 98 LEU A O 1
ATOM 788 N N . LYS A 1 99 ? 4.406 10.914 0.754 1 95.62 99 LYS A N 1
ATOM 789 C CA . LYS A 1 99 ? 5.797 11.203 0.421 1 95.62 99 LYS A CA 1
ATOM 790 C C . LYS A 1 99 ? 5.902 12.492 -0.396 1 95.62 99 LYS A C 1
ATOM 792 O O . LYS A 1 99 ? 5.613 12.5 -1.595 1 95.62 99 LYS A O 1
ATOM 797 N N . TYR A 1 100 ? 6.312 13.562 0.275 1 96.12 100 TYR A N 1
ATOM 798 C CA . TYR A 1 100 ? 6.219 14.898 -0.293 1 96.12 100 TYR A CA 1
ATOM 799 C C . TYR A 1 100 ? 7.043 15.008 -1.57 1 96.12 100 TYR A C 1
ATOM 801 O O . TYR A 1 100 ? 8.164 14.5 -1.641 1 96.12 100 TYR A O 1
ATOM 809 N N . GLY A 1 101 ? 6.418 15.625 -2.625 1 92.38 101 GLY A N 1
ATOM 810 C CA . GLY A 1 101 ? 7.09 15.766 -3.904 1 92.38 101 GLY A CA 1
ATOM 811 C C . GLY A 1 101 ? 6.832 14.609 -4.848 1 92.38 101 GLY A C 1
ATOM 812 O O . GLY A 1 101 ? 7.277 14.625 -6 1 92.38 101 GLY A O 1
ATOM 813 N N . THR A 1 102 ? 6.184 13.555 -4.406 1 91.12 102 THR A N 1
ATOM 814 C CA . THR A 1 102 ? 5.797 12.398 -5.215 1 91.12 102 THR A CA 1
ATOM 815 C C . THR A 1 102 ? 4.293 12.164 -5.137 1 91.12 102 THR A C 1
ATOM 817 O O . THR A 1 102 ? 3.619 12.711 -4.258 1 91.12 102 THR A O 1
ATOM 820 N N . PRO A 1 103 ? 3.781 11.398 -5.984 1 91.25 103 PRO A N 1
ATOM 821 C CA . PRO A 1 103 ? 2.357 11.07 -5.891 1 91.25 103 PRO A CA 1
ATOM 822 C C . PRO A 1 103 ? 2.072 9.961 -4.879 1 91.25 103 PRO A C 1
ATOM 824 O O . PRO A 1 103 ? 0.912 9.602 -4.664 1 91.25 103 PRO A O 1
ATOM 827 N N . GLN A 1 104 ? 3.018 9.391 -4.285 1 92.69 104 GLN A N 1
ATOM 828 C CA . GLN A 1 104 ? 2.848 8.25 -3.385 1 92.69 104 GLN A CA 1
ATOM 829 C C . GLN A 1 104 ? 2.207 8.68 -2.068 1 92.69 104 GLN A C 1
ATOM 831 O O . GLN A 1 104 ? 2.754 9.523 -1.352 1 92.69 104 GLN A O 1
ATOM 836 N N . LYS A 1 105 ? 1.064 8.023 -1.821 1 96.31 105 LYS A N 1
ATOM 837 C CA . LYS A 1 105 ? 0.386 8.359 -0.572 1 96.31 105 LYS A CA 1
ATOM 838 C C . LYS A 1 105 ? -0.523 7.219 -0.121 1 96.31 105 LYS A C 1
ATOM 840 O O . LYS A 1 105 ? -0.934 6.387 -0.932 1 96.31 105 LYS A O 1
ATOM 845 N N . LEU A 1 106 ? -0.769 7.148 1.123 1 97.88 106 LEU A N 1
ATOM 846 C CA . LEU A 1 106 ? -1.776 6.316 1.775 1 97.88 106 LEU A CA 1
ATOM 847 C C . LEU A 1 106 ? -2.941 7.168 2.271 1 97.88 106 LEU A C 1
ATOM 849 O O . LEU A 1 106 ? -2.738 8.156 2.975 1 97.88 106 LEU A O 1
ATOM 853 N N . VAL A 1 107 ? -4.164 6.785 1.91 1 97.69 107 VAL A N 1
ATOM 854 C CA . VAL A 1 107 ? -5.324 7.609 2.227 1 97.69 107 VAL A CA 1
ATOM 855 C C . VAL A 1 107 ? -6.281 6.832 3.125 1 97.69 107 VAL A C 1
ATOM 857 O O . VAL A 1 107 ? -6.645 5.691 2.82 1 97.69 107 VAL A O 1
ATOM 860 N N . GLU A 1 108 ? -6.652 7.395 4.219 1 97.75 108 GLU A N 1
ATOM 861 C CA . GLU A 1 108 ? -7.672 6.91 5.145 1 97.75 108 GLU A CA 1
ATOM 862 C C . GLU A 1 108 ? -7.375 5.48 5.59 1 97.75 108 GLU A C 1
ATOM 864 O O . GLU A 1 108 ? -6.348 5.219 6.219 1 97.75 108 GLU A O 1
ATOM 869 N N . GLU A 1 109 ? -8.102 4.562 5.215 1 96.69 109 GLU A N 1
ATOM 870 C CA . GLU A 1 109 ? -7.98 3.203 5.734 1 96.69 109 GLU A CA 1
ATOM 871 C C . GLU A 1 109 ? -6.625 2.596 5.371 1 96.69 109 GLU A C 1
ATOM 873 O O . GLU A 1 109 ? -6.152 1.677 6.043 1 96.69 109 GLU A O 1
ATOM 878 N N . ASP A 1 110 ? -6.02 3.076 4.312 1 97.25 110 ASP A N 1
ATOM 879 C CA . ASP A 1 110 ? -4.68 2.611 3.961 1 97.25 110 ASP A CA 1
ATOM 880 C C . ASP A 1 110 ? -3.686 2.902 5.082 1 97.25 110 ASP A C 1
ATOM 882 O O . ASP A 1 110 ? -2.678 2.207 5.223 1 97.25 110 ASP A O 1
ATOM 886 N N . CYS A 1 111 ? -4.004 3.84 5.91 1 98.44 111 CYS A N 1
ATOM 887 C CA . CYS A 1 111 ? -3.125 4.23 7.004 1 98.44 111 CYS A CA 1
ATOM 888 C C . CYS A 1 111 ? -3.307 3.309 8.203 1 98.44 111 CYS A C 1
ATOM 890 O O . CYS A 1 111 ? -2.549 3.389 9.172 1 98.44 111 CYS A O 1
ATOM 892 N N . PHE A 1 112 ? -4.332 2.391 8.094 1 97.94 112 PHE A N 1
ATOM 893 C CA . PHE A 1 112 ? -4.582 1.458 9.188 1 97.94 112 PHE A CA 1
ATOM 894 C C . PHE A 1 112 ? -3.699 0.223 9.062 1 97.94 112 PHE A C 1
ATOM 896 O O . PHE A 1 112 ? -3.738 -0.666 9.914 1 97.94 112 PHE A O 1
ATOM 903 N N . LYS A 1 113 ? -2.93 0.155 7.965 1 96.62 113 LYS A N 1
ATOM 904 C CA . LYS A 1 113 ? -2.127 -1.027 7.664 1 96.62 113 LYS A CA 1
ATOM 905 C C . LYS A 1 113 ? -0.637 -0.736 7.824 1 96.62 113 LYS A C 1
ATOM 907 O O . LYS A 1 113 ? -0.035 -0.069 6.98 1 96.62 113 LYS A O 1
ATOM 912 N N . SER A 1 114 ? -0.072 -1.284 8.891 1 96.5 114 SER A N 1
ATOM 913 C CA . SER A 1 114 ? 1.324 -1.024 9.227 1 96.5 114 SER A CA 1
ATOM 914 C C . SER A 1 114 ? 2.246 -1.358 8.055 1 96.5 114 SER A C 1
ATOM 916 O O . SER A 1 114 ? 3.211 -0.635 7.793 1 96.5 114 SER A O 1
ATOM 918 N N . ASN A 1 115 ? 1.896 -2.406 7.371 1 92.94 115 ASN A N 1
ATOM 919 C CA . ASN A 1 115 ? 2.736 -2.828 6.258 1 92.94 115 ASN A CA 1
ATOM 920 C C . ASN A 1 115 ? 2.758 -1.784 5.145 1 92.94 115 ASN A C 1
ATOM 922 O O . ASN A 1 115 ? 3.805 -1.53 4.547 1 92.94 115 ASN A O 1
ATOM 926 N N . LEU A 1 116 ? 1.654 -1.188 4.828 1 96.06 116 LEU A N 1
ATOM 927 C CA . LEU A 1 116 ? 1.604 -0.151 3.801 1 96.06 116 LEU A CA 1
ATOM 928 C C . LEU A 1 116 ? 2.365 1.093 4.25 1 96.06 116 LEU A C 1
ATOM 930 O O . LEU A 1 116 ? 3.07 1.715 3.451 1 96.06 116 LEU A O 1
ATOM 934 N N . VAL A 1 117 ? 2.223 1.464 5.523 1 97.12 117 VAL A N 1
ATOM 935 C CA . VAL A 1 117 ? 2.951 2.607 6.066 1 97.12 117 VAL A CA 1
ATOM 936 C C . VAL A 1 117 ? 4.453 2.367 5.949 1 97.12 117 VAL A C 1
ATOM 938 O O . VAL A 1 117 ? 5.191 3.23 5.465 1 97.12 117 VAL A O 1
ATOM 941 N N . ARG A 1 118 ? 4.832 1.236 6.336 1 93.69 118 ARG A N 1
ATOM 942 C CA . ARG A 1 118 ? 6.246 0.88 6.262 1 93.69 118 ARG A CA 1
ATOM 943 C C . ARG A 1 118 ? 6.742 0.912 4.824 1 93.69 118 ARG A C 1
ATOM 945 O O . ARG A 1 118 ? 7.855 1.369 4.555 1 93.69 118 ARG A O 1
ATOM 952 N N . MET A 1 119 ? 5.887 0.435 3.912 1 93.38 119 MET A N 1
ATOM 953 C CA . MET A 1 119 ? 6.25 0.427 2.498 1 93.38 119 MET A CA 1
ATOM 954 C C . MET A 1 119 ? 6.465 1.846 1.983 1 93.38 119 MET A C 1
ATOM 956 O O . MET A 1 119 ? 7.398 2.1 1.222 1 93.38 119 MET A O 1
ATOM 960 N N . LEU A 1 120 ? 5.703 2.715 2.389 1 95.5 120 LEU A N 1
ATOM 961 C CA . LEU A 1 120 ? 5.84 4.098 1.947 1 95.5 120 LEU A CA 1
ATOM 962 C C . LEU A 1 120 ? 7.133 4.711 2.475 1 95.5 120 LEU A C 1
ATOM 964 O O . LEU A 1 120 ? 7.789 5.484 1.773 1 95.5 120 LEU A O 1
ATOM 968 N N . PHE A 1 121 ? 7.574 4.32 3.682 1 94.75 121 PHE A N 1
ATOM 969 C CA . PHE A 1 121 ? 8.758 4.891 4.32 1 94.75 121 PHE A CA 1
ATOM 970 C C . PHE A 1 121 ? 10.031 4.344 3.684 1 94.75 121 PHE A C 1
ATOM 972 O O . PHE A 1 121 ? 11.062 5.012 3.68 1 94.75 121 PHE A O 1
ATOM 979 N N . THR A 1 122 ? 9.961 3.162 3.189 1 85.81 122 THR A N 1
ATOM 980 C CA . THR A 1 122 ? 11.195 2.492 2.789 1 85.81 122 THR A CA 1
ATOM 981 C C . THR A 1 122 ? 11.297 2.414 1.269 1 85.81 122 THR A C 1
ATOM 983 O O . THR A 1 122 ? 12.195 1.756 0.736 1 85.81 122 THR A O 1
ATOM 986 N N . GLU A 1 123 ? 10.328 3.016 0.616 1 71.62 123 GLU A N 1
ATOM 987 C CA . GLU A 1 123 ? 10.398 3.051 -0.842 1 71.62 123 GLU A CA 1
ATOM 988 C C . GLU A 1 123 ? 11.633 3.811 -1.32 1 71.62 123 GLU A C 1
ATOM 990 O O . GLU A 1 123 ? 11.969 4.863 -0.775 1 71.62 123 GLU A O 1
ATOM 995 N N . ASP A 1 124 ? 12.641 3.166 -2.082 1 61.47 124 ASP A N 1
ATOM 996 C CA . ASP A 1 124 ? 13.805 3.834 -2.654 1 61.47 124 ASP A CA 1
ATOM 997 C C . ASP A 1 124 ? 13.422 4.656 -3.883 1 61.47 124 ASP A C 1
ATOM 999 O O . ASP A 1 124 ? 12.461 4.324 -4.582 1 61.47 124 ASP A O 1
ATOM 1003 N N . MET B 1 1 ? 18.375 -7.594 -19.641 1 66.88 1 MET B N 1
ATOM 1004 C CA . MET B 1 1 ? 18.344 -6.285 -18.984 1 66.88 1 MET B CA 1
ATOM 1005 C C . MET B 1 1 ? 16.938 -5.926 -18.547 1 66.88 1 MET B C 1
ATOM 1007 O O . MET B 1 1 ? 16.266 -5.113 -19.203 1 66.88 1 MET B O 1
ATOM 1011 N N . GLY B 1 2 ? 16.016 -6.648 -17.969 1 90.75 2 GLY B N 1
ATOM 1012 C CA . GLY B 1 2 ? 14.609 -6.547 -17.625 1 90.75 2 GLY B CA 1
ATOM 1013 C C . GLY B 1 2 ? 14.148 -7.609 -16.641 1 90.75 2 GLY B C 1
ATOM 1014 O O . GLY B 1 2 ? 14.961 -8.148 -15.891 1 90.75 2 GLY B O 1
ATOM 1015 N N . TRP B 1 3 ? 13.023 -7.703 -16.453 1 95 3 TRP B N 1
ATOM 1016 C CA . TRP B 1 3 ? 12.43 -8.703 -15.57 1 95 3 TRP B CA 1
ATOM 1017 C C . TRP B 1 3 ? 11.898 -9.883 -16.375 1 95 3 TRP B C 1
ATOM 1019 O O . TRP B 1 3 ? 11.75 -9.797 -17.594 1 95 3 TRP B O 1
ATOM 1029 N N . GLU B 1 4 ? 11.734 -11.016 -15.633 1 96.56 4 GLU B N 1
ATOM 1030 C CA . GLU B 1 4 ? 11.203 -12.227 -16.25 1 96.56 4 GLU B CA 1
ATOM 1031 C C . GLU B 1 4 ? 9.891 -12.648 -15.594 1 96.56 4 GLU B C 1
ATOM 1033 O O . GLU B 1 4 ? 9.711 -12.469 -14.391 1 96.56 4 GLU B O 1
ATOM 1038 N N . GLU B 1 5 ? 9.07 -13.219 -16.359 1 97.69 5 GLU B N 1
ATOM 1039 C CA . GLU B 1 5 ? 7.809 -13.742 -15.852 1 97.69 5 GLU B CA 1
ATOM 1040 C C . GLU B 1 5 ? 7.77 -15.266 -15.945 1 97.69 5 GLU B C 1
ATOM 1042 O O . GLU B 1 5 ? 8.172 -15.844 -16.969 1 97.69 5 GLU B O 1
ATOM 1047 N N . ILE B 1 6 ? 7.293 -15.875 -14.891 1 98.31 6 ILE B N 1
ATOM 1048 C CA . ILE B 1 6 ? 7.09 -17.312 -14.867 1 98.31 6 ILE B CA 1
ATOM 1049 C C . ILE B 1 6 ? 5.668 -17.625 -14.398 1 98.31 6 ILE B C 1
ATOM 1051 O O . ILE B 1 6 ? 5.223 -17.125 -13.367 1 98.31 6 ILE B O 1
ATOM 1055 N N . SER B 1 7 ? 4.949 -18.422 -15.109 1 98.38 7 SER B N 1
ATOM 1056 C CA . SER B 1 7 ? 3.611 -18.859 -14.719 1 98.38 7 SER B CA 1
ATOM 1057 C C . SER B 1 7 ? 3.645 -20.219 -14.055 1 98.38 7 SER B C 1
ATOM 1059 O O . SER B 1 7 ? 4.27 -21.156 -14.562 1 98.38 7 SER B O 1
ATOM 1061 N N . VAL B 1 8 ? 2.994 -20.297 -12.914 1 98.75 8 VAL B N 1
ATOM 1062 C CA . VAL B 1 8 ? 2.93 -21.562 -12.211 1 98.75 8 VAL B CA 1
ATOM 1063 C C . VAL B 1 8 ? 1.489 -21.859 -11.797 1 98.75 8 VAL B C 1
ATOM 1065 O O . VAL B 1 8 ? 0.651 -20.953 -11.766 1 98.75 8 VAL B O 1
ATOM 1068 N N . HIS B 1 9 ? 1.251 -23.141 -11.5 1 98.62 9 HIS B N 1
ATOM 1069 C CA . HIS B 1 9 ? -0.074 -23.609 -11.102 1 98.62 9 HIS B CA 1
ATOM 1070 C C . HIS B 1 9 ? 0.006 -24.531 -9.898 1 98.62 9 HIS B C 1
ATOM 1072 O O . HIS B 1 9 ? 0.684 -25.562 -9.945 1 98.62 9 HIS B O 1
ATOM 1078 N N . GLY B 1 10 ? -0.683 -24.094 -8.844 1 98.5 10 GLY B N 1
ATOM 1079 C CA . GLY B 1 10 ? -0.725 -24.922 -7.652 1 98.5 10 GLY B CA 1
ATOM 1080 C C . GLY B 1 10 ? 0.448 -24.703 -6.719 1 98.5 10 GLY B C 1
ATOM 1081 O O . GLY B 1 10 ? 1.452 -24.094 -7.113 1 98.5 10 GLY B O 1
ATOM 1082 N N . TYR B 1 11 ? 0.31 -25.25 -5.52 1 98.62 11 TYR B N 1
ATOM 1083 C CA . TYR B 1 11 ? 1.234 -24.953 -4.434 1 98.62 11 TYR B CA 1
ATOM 1084 C C . TYR B 1 11 ? 2.59 -25.609 -4.676 1 98.62 11 TYR B C 1
ATOM 1086 O O . TYR B 1 11 ? 3.633 -24.969 -4.488 1 98.62 11 TYR B O 1
ATOM 1094 N N . GLU B 1 12 ? 2.635 -26.812 -5.098 1 98.12 12 GLU B N 1
ATOM 1095 C CA . GLU B 1 12 ? 3.883 -27.547 -5.262 1 98.12 12 GLU B CA 1
ATOM 1096 C C . GLU B 1 12 ? 4.773 -26.906 -6.316 1 98.12 12 GLU B C 1
ATOM 1098 O O . GLU B 1 12 ? 5.965 -26.688 -6.09 1 98.12 12 GLU B O 1
ATOM 1103 N N . GLU B 1 13 ? 4.184 -26.594 -7.387 1 98.56 13 GLU B N 1
ATOM 1104 C CA . GLU B 1 13 ? 4.953 -25.953 -8.445 1 98.56 13 GLU B CA 1
ATOM 1105 C C . GLU B 1 13 ? 5.422 -24.562 -8.016 1 98.56 13 GLU B C 1
ATOM 1107 O O . GLU B 1 13 ? 6.551 -24.172 -8.32 1 98.56 13 GLU B O 1
ATOM 1112 N N . PHE B 1 14 ? 4.562 -23.906 -7.359 1 98.69 14 PHE B N 1
ATOM 1113 C CA . PHE B 1 14 ? 4.922 -22.578 -6.871 1 98.69 14 PHE B CA 1
ATOM 1114 C C . PHE B 1 14 ? 6.156 -22.641 -5.98 1 98.69 14 PHE B C 1
ATOM 1116 O O . PHE B 1 14 ? 7.133 -21.922 -6.211 1 98.69 14 PHE B O 1
ATOM 1123 N N . VAL B 1 15 ? 6.156 -23.484 -4.984 1 97.81 15 VAL B N 1
ATOM 1124 C CA . VAL B 1 15 ? 7.242 -23.562 -4.008 1 97.81 15 VAL B CA 1
ATOM 1125 C C . VAL B 1 15 ? 8.547 -23.922 -4.715 1 97.81 15 VAL B C 1
ATOM 1127 O O . VAL B 1 15 ? 9.594 -23.328 -4.434 1 97.81 15 VAL B O 1
ATOM 1130 N N . ARG B 1 16 ? 8.453 -24.844 -5.598 1 97.75 16 ARG B N 1
ATOM 1131 C CA . ARG B 1 16 ? 9.633 -25.266 -6.336 1 97.75 16 ARG B CA 1
ATOM 1132 C C . ARG B 1 16 ? 10.242 -24.109 -7.109 1 97.75 16 ARG B C 1
ATOM 1134 O O . ARG B 1 16 ? 11.438 -23.812 -6.977 1 97.75 16 ARG B O 1
ATOM 1141 N N . VAL B 1 17 ? 9.43 -23.375 -7.879 1 98.19 17 VAL B N 1
ATOM 1142 C CA . VAL B 1 17 ? 9.898 -22.297 -8.742 1 98.19 17 VAL B CA 1
ATOM 1143 C C . VAL B 1 17 ? 10.383 -21.125 -7.887 1 98.19 17 VAL B C 1
ATOM 1145 O O . VAL B 1 17 ? 11.422 -20.531 -8.172 1 98.19 17 VAL B O 1
ATOM 1148 N N . ALA B 1 18 ? 9.648 -20.766 -6.867 1 97.44 18 ALA B N 1
ATOM 1149 C CA . ALA B 1 18 ? 10.031 -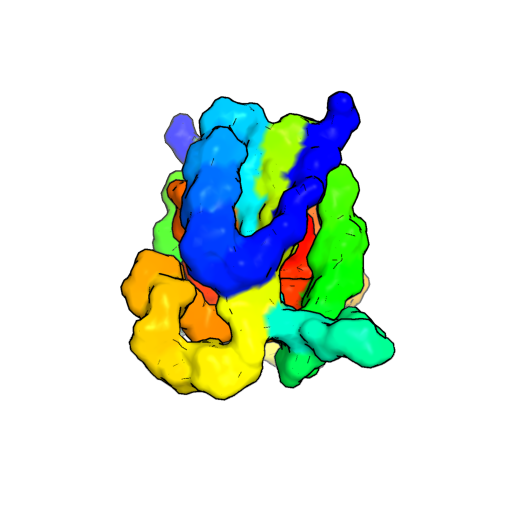19.672 -5.988 1 97.44 18 ALA B CA 1
ATOM 1150 C C . ALA B 1 18 ? 11.414 -19.906 -5.375 1 97.44 18 ALA B C 1
ATOM 1152 O O . ALA B 1 18 ? 12.25 -19.016 -5.332 1 97.44 18 ALA B O 1
ATOM 1153 N N . ARG B 1 19 ? 11.672 -21.062 -4.945 1 95.12 19 ARG B N 1
ATOM 1154 C CA . ARG B 1 19 ? 12.945 -21.422 -4.336 1 95.12 19 ARG B CA 1
ATOM 1155 C C . ARG B 1 19 ? 14.086 -21.344 -5.348 1 95.12 19 ARG B C 1
ATOM 1157 O O . ARG B 1 19 ? 15.164 -20.828 -5.039 1 95.12 19 ARG B O 1
ATOM 1164 N N . GLU B 1 20 ? 13.82 -21.859 -6.469 1 96.19 20 GLU B N 1
ATOM 1165 C CA . GLU B 1 20 ? 14.82 -21.859 -7.531 1 96.19 20 GLU B CA 1
ATOM 1166 C C . GLU B 1 20 ? 15.195 -20.438 -7.941 1 96.19 20 GLU B C 1
ATOM 1168 O O . GLU B 1 20 ? 16.359 -20.141 -8.188 1 96.19 20 GLU B O 1
ATOM 1173 N N . GLN B 1 21 ? 14.219 -19.562 -7.949 1 96 21 GLN B N 1
ATOM 1174 C CA . GLN B 1 21 ? 14.43 -18.234 -8.523 1 96 21 GLN B CA 1
ATOM 1175 C C . GLN B 1 21 ? 14.93 -17.266 -7.465 1 96 21 GLN B C 1
ATOM 1177 O O . GLN B 1 21 ? 15.492 -16.219 -7.801 1 96 21 GLN B O 1
ATOM 1182 N N . GLN B 1 22 ? 14.695 -17.594 -6.23 1 92.69 22 GLN B N 1
ATOM 1183 C CA . GLN B 1 22 ? 15.109 -16.703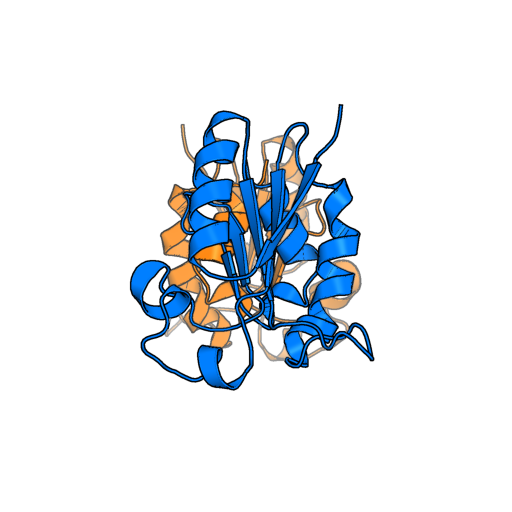 -5.145 1 92.69 22 GLN B CA 1
ATOM 1184 C C . GLN B 1 22 ? 16.609 -16.453 -5.191 1 92.69 22 GLN B C 1
ATOM 1186 O O . GLN B 1 22 ? 17.094 -15.398 -4.762 1 92.69 22 GLN B O 1
ATOM 1191 N N . GLN B 1 23 ? 17.328 -17.391 -5.762 1 89.94 23 GLN B N 1
ATOM 1192 C CA . GLN B 1 23 ? 18.781 -17.281 -5.852 1 89.94 23 GLN B CA 1
ATOM 1193 C C . GLN B 1 23 ? 19.188 -16.375 -7.012 1 89.94 23 GLN B C 1
ATOM 1195 O O . GLN B 1 23 ? 20.312 -15.875 -7.043 1 89.94 23 GLN B O 1
ATOM 1200 N N . GLN B 1 24 ? 18.328 -16.172 -7.906 1 90.19 24 GLN B N 1
ATOM 1201 C CA . GLN B 1 24 ? 18.641 -15.445 -9.133 1 90.19 24 GLN B CA 1
ATOM 1202 C C . GLN B 1 24 ? 18.344 -13.961 -8.977 1 90.19 24 GLN B C 1
ATOM 1204 O O . GLN B 1 24 ? 19.031 -13.117 -9.555 1 90.19 24 GLN B O 1
ATOM 1209 N N . GLY B 1 25 ? 17.391 -13.648 -8.195 1 91.62 25 GLY B N 1
ATOM 1210 C CA . GLY B 1 25 ? 17.016 -12.258 -8.016 1 91.62 25 GLY B CA 1
ATOM 1211 C C . GLY B 1 25 ? 15.797 -12.086 -7.113 1 91.62 25 GLY B C 1
ATOM 1212 O O . GLY B 1 25 ? 15.289 -13.062 -6.555 1 91.62 25 GLY B O 1
ATOM 1213 N N . GLN B 1 26 ? 15.375 -10.875 -6.98 1 94.69 26 GLN B N 1
ATOM 1214 C CA . GLN B 1 26 ? 14.18 -10.578 -6.207 1 94.69 26 GLN B CA 1
ATOM 1215 C C . GLN B 1 26 ? 12.938 -11.172 -6.863 1 94.69 26 GLN B C 1
ATOM 1217 O O . GLN B 1 26 ? 12.734 -11.023 -8.07 1 94.69 26 GLN B O 1
ATOM 1222 N N . VAL B 1 27 ? 12.156 -11.852 -6.07 1 97.31 27 VAL B N 1
ATOM 1223 C CA . VAL B 1 27 ? 10.992 -12.547 -6.605 1 97.31 27 VAL B CA 1
ATOM 1224 C C . VAL B 1 27 ? 9.711 -11.867 -6.117 1 97.31 27 VAL B C 1
ATOM 1226 O O . VAL B 1 27 ? 9.555 -11.617 -4.922 1 97.31 27 VAL B O 1
ATOM 1229 N N . PHE B 1 28 ? 8.859 -11.531 -7.004 1 98.12 28 PHE B N 1
ATOM 1230 C CA . PHE B 1 28 ? 7.492 -11.086 -6.734 1 98.12 28 PHE B CA 1
ATOM 1231 C C . PHE B 1 28 ? 6.484 -12.125 -7.215 1 98.12 28 PHE B C 1
ATOM 1233 O O . PHE B 1 28 ? 6.648 -12.711 -8.289 1 98.12 28 PHE B O 1
ATOM 1240 N N . VAL B 1 29 ? 5.441 -12.375 -6.41 1 98.75 29 VAL B N 1
ATOM 1241 C CA . VAL B 1 29 ? 4.453 -13.383 -6.766 1 98.75 29 VAL B CA 1
ATOM 1242 C C . VAL B 1 29 ? 3.057 -12.766 -6.766 1 98.75 29 VAL B C 1
ATOM 1244 O O . VAL B 1 29 ? 2.676 -12.078 -5.812 1 98.75 29 VAL B O 1
ATOM 1247 N N . TYR B 1 30 ? 2.365 -13.008 -7.754 1 98.88 30 TYR B N 1
ATOM 1248 C CA . TYR B 1 30 ? 0.956 -12.656 -7.867 1 98.88 30 TYR B CA 1
ATOM 1249 C C . TYR B 1 30 ? 0.074 -13.898 -7.82 1 98.88 30 TYR B C 1
ATOM 1251 O O . TYR B 1 30 ? 0.053 -14.688 -8.766 1 98.88 30 TYR B O 1
ATOM 1259 N N . PHE B 1 31 ? -0.651 -14.078 -6.688 1 98.94 31 PHE B N 1
ATOM 1260 C CA . PHE B 1 31 ? -1.565 -15.203 -6.516 1 98.94 31 PHE B CA 1
ATOM 1261 C C . PHE B 1 31 ? -2.951 -14.859 -7.055 1 98.94 31 PHE B C 1
ATOM 1263 O O . PHE B 1 31 ? -3.539 -13.844 -6.668 1 98.94 31 PHE B O 1
ATOM 1270 N N . SER B 1 32 ? -3.426 -15.68 -7.871 1 98.88 32 SER B N 1
ATOM 1271 C CA . SER B 1 32 ? -4.723 -15.469 -8.508 1 98.88 32 SER B CA 1
ATOM 1272 C C . SER B 1 32 ? -5.516 -16.766 -8.586 1 98.88 32 SER B C 1
ATOM 1274 O O . SER B 1 32 ? -4.934 -17.859 -8.656 1 98.88 32 SER B O 1
ATOM 1276 N N . GLY B 1 33 ? -6.84 -16.625 -8.578 1 98.75 33 GLY B N 1
ATOM 1277 C CA . GLY B 1 33 ? -7.641 -17.797 -8.906 1 98.75 33 GLY B CA 1
ATOM 1278 C C . GLY B 1 33 ? -7.395 -18.312 -10.312 1 98.75 33 GLY B C 1
ATOM 1279 O O . GLY B 1 33 ? -6.984 -17.547 -11.195 1 98.75 33 GLY B O 1
ATOM 1280 N N . ASP B 1 34 ? -7.727 -19.5 -10.492 1 98.5 34 ASP B N 1
ATOM 1281 C CA . ASP B 1 34 ? -7.551 -20.109 -11.805 1 98.5 34 ASP B CA 1
ATOM 1282 C C . ASP B 1 34 ? -8.336 -19.344 -12.875 1 98.5 34 ASP B C 1
ATOM 1284 O O . ASP B 1 34 ? -9.422 -18.844 -12.602 1 98.5 34 ASP B O 1
ATOM 1288 N N . LYS B 1 35 ? -7.707 -19.391 -14.023 1 97.5 35 LYS B N 1
ATOM 1289 C CA . LYS B 1 35 ? -8.414 -18.875 -15.195 1 97.5 35 LYS B CA 1
ATOM 1290 C C . LYS B 1 35 ? -9.242 -19.984 -15.852 1 97.5 35 LYS B C 1
ATOM 1292 O O . LYS B 1 35 ? -8.797 -21.125 -15.938 1 97.5 35 LYS B O 1
ATOM 1297 N N . ASP B 1 36 ? -10.414 -19.609 -16.234 1 94.69 36 ASP B N 1
ATOM 1298 C CA . ASP B 1 36 ? -11.172 -20.5 -17.125 1 94.69 36 ASP B CA 1
ATOM 1299 C C . ASP B 1 36 ? -10.5 -20.609 -18.484 1 94.69 36 ASP B C 1
ATOM 1301 O O . ASP B 1 36 ? -10.25 -19.594 -19.141 1 94.69 36 ASP B O 1
ATOM 1305 N N . PRO B 1 37 ? -10.203 -21.844 -18.906 1 91.94 37 PRO B N 1
ATOM 1306 C CA . PRO B 1 37 ? -9.5 -21.984 -20.172 1 91.94 37 PRO B CA 1
ATOM 1307 C C . PRO B 1 37 ? -10.289 -21.422 -21.359 1 91.94 37 PRO B C 1
ATOM 1309 O O . PRO B 1 37 ? -9.703 -20.969 -22.344 1 91.94 37 PRO B O 1
ATOM 1312 N N . ALA B 1 38 ? -11.633 -21.438 -21.25 1 92.94 38 ALA B N 1
ATOM 1313 C CA . ALA B 1 38 ? -12.477 -20.984 -22.359 1 92.94 38 ALA B CA 1
ATOM 1314 C C . ALA B 1 38 ? -12.547 -19.469 -22.391 1 92.94 38 ALA B C 1
ATOM 1316 O O . ALA B 1 38 ? -12.414 -18.859 -23.453 1 92.94 38 ALA B O 1
ATOM 1317 N N . SER B 1 39 ? -12.68 -18.734 -21.297 1 93.12 39 SER B N 1
ATOM 1318 C CA . SER B 1 39 ? -12.859 -17.297 -21.219 1 93.12 39 SER B CA 1
ATOM 1319 C C . SER B 1 39 ? -11.531 -16.578 -21.016 1 93.12 39 SER B C 1
ATOM 1321 O O . SER B 1 39 ? -11.406 -15.391 -21.297 1 93.12 39 SER B O 1
ATOM 1323 N N . GLY B 1 40 ? -10.602 -17.312 -20.391 1 94.81 40 GLY B N 1
ATOM 1324 C CA . GLY B 1 40 ? -9.32 -16.703 -20.078 1 94.81 40 GLY B CA 1
ATOM 1325 C C . GLY B 1 40 ? -9.375 -15.828 -18.844 1 94.81 40 GLY B C 1
ATOM 1326 O O . GLY B 1 40 ? -8.438 -15.07 -18.578 1 94.81 40 GLY B O 1
ATOM 1327 N N . THR B 1 41 ? -10.469 -15.945 -18.125 1 97.06 41 THR B N 1
ATOM 1328 C CA . THR B 1 41 ? -10.648 -15.109 -16.938 1 97.06 41 THR B CA 1
ATOM 1329 C C . THR B 1 41 ? -10.695 -15.969 -15.68 1 97.06 41 THR B C 1
ATOM 1331 O O . THR B 1 41 ? -11.18 -17.094 -15.703 1 97.06 41 THR B O 1
ATOM 1334 N N . SER B 1 42 ? -10.195 -15.375 -14.641 1 98.5 42 SER B N 1
ATOM 1335 C CA . SER B 1 42 ? -10.195 -16.047 -13.344 1 98.5 42 SER B CA 1
ATOM 1336 C C . SER B 1 42 ? -11.609 -16.188 -12.805 1 98.5 42 SER B C 1
ATOM 1338 O O . SER B 1 42 ? -12.469 -15.336 -13.047 1 98.5 42 SER B O 1
ATOM 1340 N N . TRP B 1 43 ? -11.891 -17.219 -12.047 1 98.19 43 TRP B N 1
ATOM 1341 C CA . TRP B 1 43 ? -13.164 -17.406 -11.352 1 98.19 43 TRP B CA 1
ATOM 1342 C C . TRP B 1 43 ? -13.328 -16.375 -10.242 1 98.19 43 TRP B C 1
ATOM 1344 O O . TRP B 1 43 ? -14.406 -16.266 -9.648 1 98.19 43 TRP B O 1
ATOM 1354 N N . CYS B 1 44 ? -12.289 -15.703 -9.922 1 98.56 44 CYS B N 1
ATOM 1355 C CA . CYS B 1 44 ? -12.297 -14.68 -8.875 1 98.56 44 CYS B CA 1
ATOM 1356 C C . CYS B 1 44 ? -12.461 -13.289 -9.477 1 98.56 44 CYS B C 1
ATOM 1358 O O . CYS B 1 44 ? -11.539 -12.766 -10.109 1 98.56 44 CYS B O 1
ATOM 1360 N N . PRO B 1 45 ? -13.594 -12.711 -9.273 1 98.25 45 PRO B N 1
ATOM 1361 C CA . PRO B 1 45 ? -13.859 -11.398 -9.859 1 98.25 45 PRO B CA 1
ATOM 1362 C C . PRO B 1 45 ? -12.82 -10.352 -9.453 1 98.25 45 PRO B C 1
ATOM 1364 O O . PRO B 1 45 ? -12.461 -9.484 -10.258 1 98.25 45 PRO B O 1
ATOM 1367 N N . ASP B 1 46 ? -12.391 -10.398 -8.258 1 98.69 46 ASP B N 1
ATOM 1368 C CA . ASP B 1 46 ? -11.359 -9.469 -7.793 1 98.69 46 ASP B CA 1
ATOM 1369 C C . ASP B 1 46 ? -10.047 -9.695 -8.531 1 98.69 46 ASP B C 1
ATOM 1371 O O . ASP B 1 46 ? -9.328 -8.742 -8.844 1 98.69 46 ASP B O 1
ATOM 1375 N N . CYS B 1 47 ? -9.656 -10.914 -8.797 1 98.81 47 CYS B N 1
ATOM 1376 C CA . CYS B 1 47 ? -8.469 -11.234 -9.578 1 98.81 47 CYS B CA 1
ATOM 1377 C C . CYS B 1 47 ? -8.57 -10.656 -10.992 1 98.81 47 CYS B C 1
ATOM 1379 O O . CYS B 1 47 ? -7.59 -10.141 -11.523 1 98.81 47 CYS B O 1
ATOM 1381 N N . VAL B 1 48 ? -9.719 -10.766 -11.516 1 98.62 48 VAL B N 1
ATOM 1382 C CA . VAL B 1 48 ? -9.977 -10.242 -12.852 1 98.62 48 VAL B CA 1
ATOM 1383 C C . VAL B 1 48 ? -9.773 -8.727 -12.859 1 98.62 48 VAL B C 1
ATOM 1385 O O . VAL B 1 48 ? -9.109 -8.18 -13.742 1 98.62 48 VAL B O 1
ATOM 1388 N N . LYS B 1 49 ? -10.312 -8.102 -11.852 1 98.44 49 LYS B N 1
ATOM 1389 C CA . LYS B 1 49 ? -10.242 -6.652 -11.727 1 98.44 49 LYS B CA 1
ATOM 1390 C C . LYS B 1 49 ? -8.805 -6.195 -11.477 1 98.44 49 LYS B C 1
ATOM 1392 O O . LYS B 1 49 ? -8.367 -5.184 -12.016 1 98.44 49 LYS B O 1
ATOM 1397 N N . ALA B 1 50 ? -8.031 -6.91 -10.758 1 98.69 50 ALA B N 1
ATOM 1398 C CA . ALA B 1 50 ? -6.707 -6.516 -10.297 1 98.69 50 ALA B CA 1
ATOM 1399 C C . ALA B 1 50 ? -5.652 -6.754 -11.367 1 98.69 50 ALA B C 1
ATOM 1401 O O . ALA B 1 50 ? -4.672 -6.016 -11.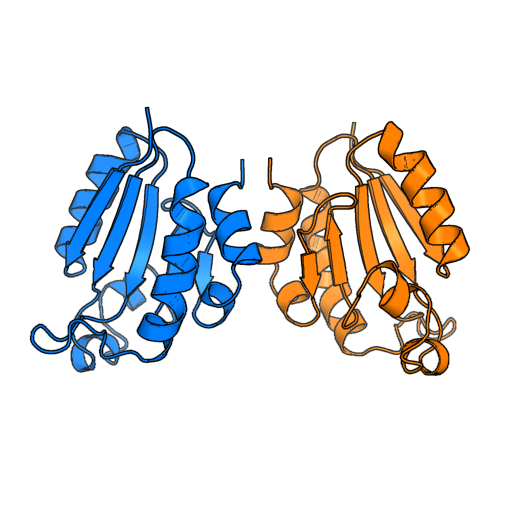461 1 98.69 50 ALA B O 1
ATOM 1402 N N . GLU B 1 51 ? -5.812 -7.773 -12.133 1 98.25 51 GLU B N 1
ATOM 1403 C CA . GLU B 1 51 ? -4.742 -8.242 -13.008 1 98.25 51 GLU B CA 1
ATOM 1404 C C . GLU B 1 51 ? -4.277 -7.133 -13.953 1 98.25 51 GLU B C 1
ATOM 1406 O O . GLU B 1 51 ? -3.076 -6.871 -14.062 1 98.25 51 GLU B O 1
ATOM 1411 N N . PRO B 1 52 ? -5.199 -6.414 -14.633 1 98.5 52 PRO B N 1
ATOM 1412 C CA . PRO B 1 52 ? -4.719 -5.355 -15.523 1 98.5 52 PRO B CA 1
ATOM 1413 C C . PRO B 1 52 ? -3.959 -4.262 -14.773 1 98.5 52 PRO B C 1
ATOM 1415 O O . PRO B 1 52 ? -3.047 -3.645 -15.336 1 98.5 52 PRO B O 1
ATOM 1418 N N . ILE B 1 53 ? -4.305 -3.979 -13.57 1 98.5 53 ILE B N 1
ATOM 1419 C CA . ILE B 1 53 ? -3.645 -2.961 -12.758 1 98.5 53 ILE B CA 1
ATOM 1420 C C . ILE B 1 53 ? -2.225 -3.41 -12.414 1 98.5 53 ILE B C 1
ATOM 1422 O O . ILE B 1 53 ? -1.269 -2.652 -12.594 1 98.5 53 ILE B O 1
ATOM 1426 N N . VAL B 1 54 ? -2.107 -4.625 -11.984 1 98.56 54 VAL B N 1
ATOM 1427 C CA . VAL B 1 54 ? -0.809 -5.188 -11.633 1 98.56 54 VAL B CA 1
ATOM 1428 C C . VAL B 1 54 ? 0.084 -5.254 -12.867 1 98.56 54 VAL B C 1
ATOM 1430 O O . VAL B 1 54 ? 1.249 -4.852 -12.82 1 98.56 54 VAL B O 1
ATOM 1433 N N . ARG B 1 55 ? -0.49 -5.688 -13.953 1 98.31 55 ARG B N 1
ATOM 1434 C CA . ARG B 1 55 ? 0.279 -5.836 -15.188 1 98.31 55 ARG B CA 1
ATOM 1435 C C . ARG B 1 55 ? 0.775 -4.484 -15.688 1 98.31 55 ARG B C 1
ATOM 1437 O O . ARG B 1 55 ? 1.887 -4.383 -16.203 1 98.31 55 ARG B O 1
ATOM 1444 N N . ALA B 1 56 ? -0.008 -3.473 -15.547 1 98.12 56 ALA B N 1
ATOM 1445 C CA . ALA B 1 56 ? 0.362 -2.135 -16 1 98.12 56 ALA B CA 1
ATOM 1446 C C . ALA B 1 56 ? 1.576 -1.614 -15.234 1 98.12 56 ALA B C 1
ATOM 1448 O O . ALA B 1 56 ? 2.297 -0.739 -15.719 1 98.12 56 ALA B O 1
ATOM 1449 N N . GLU B 1 57 ? 1.854 -2.15 -14.047 1 96.88 57 GLU B N 1
ATOM 1450 C CA . GLU B 1 57 ? 2.941 -1.67 -13.203 1 96.88 57 GLU B CA 1
ATOM 1451 C C . GLU B 1 57 ? 4.184 -2.541 -13.352 1 96.88 57 GLU B C 1
ATOM 1453 O O . GLU B 1 57 ? 5.246 -2.219 -12.812 1 96.88 57 GLU B O 1
ATOM 1458 N N . LEU B 1 58 ? 4.152 -3.631 -14.117 1 97.44 58 LEU B N 1
ATOM 1459 C CA . LEU B 1 58 ? 5.246 -4.59 -14.234 1 97.44 58 LEU B CA 1
ATOM 1460 C C . LEU B 1 58 ? 6.504 -3.914 -14.766 1 97.44 58 LEU B C 1
ATOM 1462 O O . LEU B 1 58 ? 7.617 -4.258 -14.359 1 97.44 58 LEU B O 1
ATOM 1466 N N . PRO B 1 59 ? 6.449 -2.912 -15.625 1 96.06 59 PRO B N 1
ATOM 1467 C CA . PRO B 1 59 ? 7.66 -2.24 -16.109 1 96.06 59 PRO B CA 1
ATOM 1468 C C . PRO B 1 59 ? 8.445 -1.57 -14.984 1 96.06 59 PRO B C 1
ATOM 1470 O O . PRO B 1 59 ? 9.609 -1.198 -15.18 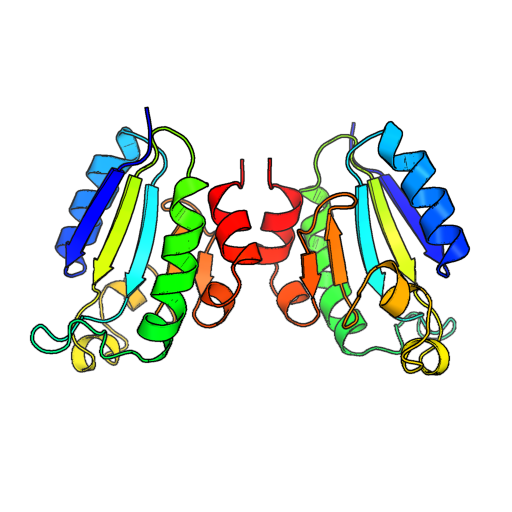1 96.06 59 PRO B O 1
ATOM 1473 N N . ASN B 1 60 ? 7.836 -1.405 -13.867 1 93.75 60 ASN B N 1
ATOM 1474 C CA . ASN B 1 60 ? 8.492 -0.755 -12.742 1 93.75 60 ASN B CA 1
ATOM 1475 C C . ASN B 1 60 ? 9.258 -1.761 -11.883 1 93.75 60 ASN B C 1
ATOM 1477 O O . ASN B 1 60 ? 9.906 -1.384 -10.906 1 93.75 60 ASN B O 1
ATOM 1481 N N . LEU B 1 61 ? 9.188 -3.02 -12.25 1 95.69 61 LEU B N 1
ATOM 1482 C CA . LEU B 1 61 ? 9.953 -4.035 -11.531 1 95.69 61 LEU B CA 1
ATOM 1483 C C . LEU B 1 61 ? 11.445 -3.762 -11.625 1 95.69 61 LEU B C 1
ATOM 1485 O O . LEU B 1 61 ? 11.938 -3.303 -12.664 1 95.69 61 LEU B O 1
ATOM 1489 N N . PRO B 1 62 ? 12.156 -4.086 -10.609 1 93.25 62 PRO B N 1
ATOM 1490 C CA . PRO B 1 62 ? 13.617 -3.945 -10.68 1 93.25 62 PRO B CA 1
ATOM 1491 C C . PRO B 1 62 ? 14.242 -4.824 -11.766 1 93.25 62 PRO B C 1
ATOM 1493 O O . PRO B 1 62 ? 13.734 -5.914 -12.047 1 93.25 62 PRO B O 1
ATOM 1496 N N . ASP B 1 63 ? 15.344 -4.32 -12.211 1 93.88 63 ASP B N 1
ATOM 1497 C CA . ASP B 1 63 ? 16.094 -5.117 -13.18 1 93.88 63 ASP B CA 1
ATOM 1498 C C . ASP B 1 63 ? 16.562 -6.43 -12.562 1 93.88 63 ASP B C 1
ATOM 1500 O O . ASP B 1 63 ? 17.062 -6.449 -11.438 1 93.88 63 ASP B O 1
ATOM 1504 N N . GLY B 1 64 ? 16.297 -7.516 -13.281 1 94.44 64 GLY B N 1
ATOM 1505 C CA . GLY B 1 64 ? 16.766 -8.82 -12.836 1 94.44 64 GLY B CA 1
ATOM 1506 C C . GLY B 1 64 ? 15.781 -9.539 -11.945 1 94.44 64 GLY B C 1
ATOM 1507 O O . GLY B 1 64 ? 16.031 -10.664 -11.508 1 94.44 64 GLY B O 1
ATOM 1508 N N . SER B 1 65 ? 14.648 -8.836 -11.695 1 96.38 65 SER B N 1
ATOM 1509 C CA . SER B 1 65 ? 13.664 -9.469 -10.828 1 96.38 65 SER B CA 1
ATOM 1510 C C . SER B 1 65 ? 12.852 -10.516 -11.586 1 96.38 65 SER B C 1
ATOM 1512 O O . SER B 1 65 ? 12.906 -10.578 -12.812 1 96.38 65 SER B O 1
ATOM 1514 N N . ILE B 1 66 ? 12.219 -11.391 -10.781 1 97.69 66 ILE B N 1
ATOM 1515 C CA . ILE B 1 66 ? 11.352 -12.438 -11.305 1 97.69 66 ILE B CA 1
ATOM 1516 C C . ILE B 1 66 ? 9.914 -12.203 -10.836 1 97.69 66 ILE B C 1
ATOM 1518 O O . ILE B 1 66 ? 9.672 -11.969 -9.648 1 97.69 66 ILE B O 1
ATOM 1522 N N . PHE B 1 67 ? 9.055 -12.195 -11.797 1 98.44 67 PHE B N 1
ATOM 1523 C CA . PHE B 1 67 ? 7.625 -12.109 -11.523 1 98.44 67 PHE B CA 1
ATOM 1524 C C . PHE B 1 67 ? 6.945 -13.453 -11.742 1 98.44 67 PHE B C 1
ATOM 1526 O O . PHE B 1 67 ? 6.906 -13.961 -12.867 1 98.44 67 PHE B O 1
ATOM 1533 N N . ILE B 1 68 ? 6.418 -14.008 -10.648 1 98.69 68 ILE B N 1
ATOM 1534 C CA . ILE B 1 68 ? 5.719 -15.289 -10.75 1 98.69 68 ILE B CA 1
ATOM 1535 C C . ILE B 1 68 ? 4.211 -15.055 -10.766 1 98.69 68 ILE B C 1
ATOM 1537 O O . ILE B 1 68 ? 3.656 -14.477 -9.828 1 98.69 68 ILE B O 1
ATOM 1541 N N . TYR B 1 69 ? 3.539 -15.461 -11.797 1 98.81 69 TYR B N 1
ATOM 1542 C CA . TYR B 1 69 ? 2.084 -15.547 -11.852 1 98.81 69 TYR B CA 1
ATOM 1543 C C . TYR B 1 69 ? 1.602 -16.922 -11.391 1 98.81 69 TYR B C 1
ATOM 1545 O O . TYR B 1 69 ? 1.766 -17.906 -12.102 1 98.81 69 TYR B O 1
ATOM 1553 N N . CYS B 1 70 ? 0.959 -16.922 -10.25 1 98.88 70 CYS B N 1
ATOM 1554 C CA . CYS B 1 70 ? 0.577 -18.188 -9.641 1 98.88 70 CYS B CA 1
ATOM 1555 C C . CYS B 1 70 ? -0.938 -18.359 -9.641 1 98.88 70 CYS B C 1
ATOM 1557 O O . CYS B 1 70 ? -1.651 -17.609 -8.977 1 98.88 70 CYS B O 1
ATOM 1559 N N . GLN B 1 71 ? -1.351 -19.281 -10.398 1 98.81 71 GLN B N 1
ATOM 1560 C CA . GLN B 1 71 ? -2.742 -19.719 -10.289 1 98.81 71 GLN B CA 1
ATOM 1561 C C . GLN B 1 71 ? -2.922 -20.703 -9.148 1 98.81 71 GLN B C 1
ATOM 1563 O O . GLN B 1 71 ? -2.375 -21.812 -9.188 1 98.81 71 GLN B O 1
ATOM 1568 N N . VAL B 1 72 ? -3.727 -20.375 -8.156 1 98.81 72 VAL B N 1
ATOM 1569 C CA . VAL B 1 72 ? -3.736 -21.094 -6.887 1 98.81 72 VAL B CA 1
ATOM 1570 C C . VAL B 1 72 ? -4.492 -22.406 -7.043 1 98.81 72 VAL B C 1
ATOM 1572 O O . VAL B 1 72 ? -4.27 -23.344 -6.281 1 98.81 72 VAL B O 1
ATOM 1575 N N . GLY B 1 73 ? -5.469 -22.438 -7.891 1 98.56 73 GLY B N 1
ATOM 1576 C CA . GLY B 1 73 ? -6.348 -23.594 -8.031 1 98.56 73 GLY B CA 1
ATOM 1577 C C . GLY B 1 73 ? -7.797 -23.219 -8.258 1 98.56 73 GLY B C 1
ATOM 1578 O O . GLY B 1 73 ? -8.141 -22.031 -8.273 1 98.56 73 GLY B O 1
ATOM 1579 N N . PRO B 1 74 ? -8.609 -24.234 -8.445 1 98.19 74 PRO B N 1
ATOM 1580 C CA . PRO B 1 74 ? -10.039 -23.984 -8.617 1 98.19 74 PRO B CA 1
ATOM 1581 C C . PRO B 1 74 ? -10.688 -23.406 -7.359 1 98.19 74 PRO B C 1
ATOM 1583 O O . PRO B 1 74 ? -10.125 -23.516 -6.266 1 98.19 74 PRO B O 1
ATOM 1586 N N . ARG B 1 75 ? -11.805 -22.859 -7.559 1 97.62 75 ARG B N 1
ATOM 1587 C CA . ARG B 1 75 ? -12.5 -22.141 -6.504 1 97.62 75 ARG B CA 1
ATOM 1588 C C . ARG B 1 75 ? -12.758 -23.047 -5.301 1 97.62 75 ARG B C 1
ATOM 1590 O O . ARG B 1 75 ? -12.594 -22.625 -4.156 1 97.62 75 ARG B O 1
ATOM 1597 N N . ASP B 1 76 ? -13.172 -24.297 -5.539 1 97.81 76 ASP B N 1
ATOM 1598 C CA . ASP B 1 76 ? -13.477 -25.219 -4.449 1 97.81 76 ASP B CA 1
ATOM 1599 C C . ASP B 1 76 ? -12.234 -25.516 -3.623 1 97.81 76 ASP B C 1
ATOM 1601 O O . ASP B 1 76 ? -12.305 -25.641 -2.398 1 97.81 76 ASP B O 1
ATOM 1605 N N . TYR B 1 77 ? -11.141 -25.703 -4.301 1 98.19 77 TYR B N 1
ATOM 1606 C CA . TYR B 1 77 ? -9.875 -25.891 -3.605 1 98.19 77 TYR B CA 1
ATOM 1607 C C . TYR B 1 77 ? -9.547 -24.688 -2.734 1 98.19 77 TYR B C 1
ATOM 1609 O O . TYR B 1 77 ? -9.18 -24.844 -1.567 1 98.19 77 TYR B O 1
ATOM 1617 N N . TRP B 1 78 ? -9.727 -23.484 -3.193 1 98.31 78 TRP B N 1
ATOM 1618 C CA . TRP B 1 78 ? -9.383 -22.25 -2.486 1 98.31 78 TRP B CA 1
ATOM 1619 C C . TRP B 1 78 ? -10.266 -22.062 -1.26 1 98.31 78 TRP B C 1
ATOM 1621 O O . TRP B 1 78 ? -9.797 -21.609 -0.212 1 98.31 78 TRP B O 1
ATOM 1631 N N . LYS B 1 79 ? -11.508 -22.391 -1.391 1 97.38 79 LYS B N 1
ATOM 1632 C CA . LYS B 1 79 ? -12.484 -22.203 -0.32 1 97.38 79 LYS B CA 1
ATOM 1633 C C . LYS B 1 79 ? -12.18 -23.109 0.872 1 97.38 79 LYS B C 1
ATOM 1635 O O . LYS B 1 79 ? -12.656 -22.859 1.982 1 97.38 79 LYS B O 1
ATOM 1640 N N . ASN B 1 80 ? -11.414 -24.203 0.585 1 97.5 80 ASN B N 1
ATOM 1641 C CA . ASN B 1 80 ? -10.977 -25.078 1.666 1 97.5 80 ASN B CA 1
ATOM 1642 C C . ASN B 1 80 ? -9.984 -24.359 2.592 1 97.5 80 ASN B C 1
ATOM 1644 O O . ASN B 1 80 ? -8.898 -23.984 2.166 1 97.5 80 ASN B O 1
ATOM 1648 N N . PRO B 1 81 ? -10.305 -24.156 3.855 1 96.25 81 PRO B N 1
ATOM 1649 C CA . PRO B 1 81 ? -9.414 -23.422 4.762 1 96.25 81 PRO B CA 1
ATOM 1650 C C . PRO B 1 81 ? -8.094 -24.156 5.004 1 96.25 81 PRO B C 1
ATOM 1652 O O . PRO B 1 81 ? -7.141 -23.562 5.516 1 96.25 81 PRO B O 1
ATOM 1655 N N . ASN B 1 82 ? -8.008 -25.422 4.551 1 96.5 82 ASN B N 1
ATOM 1656 C CA . ASN B 1 82 ? -6.824 -26.234 4.801 1 96.5 82 ASN B CA 1
ATOM 1657 C C . ASN B 1 82 ? -5.938 -26.344 3.564 1 96.5 82 ASN B C 1
ATOM 1659 O O . ASN B 1 82 ? -5.027 -27.172 3.512 1 96.5 82 ASN B O 1
ATOM 1663 N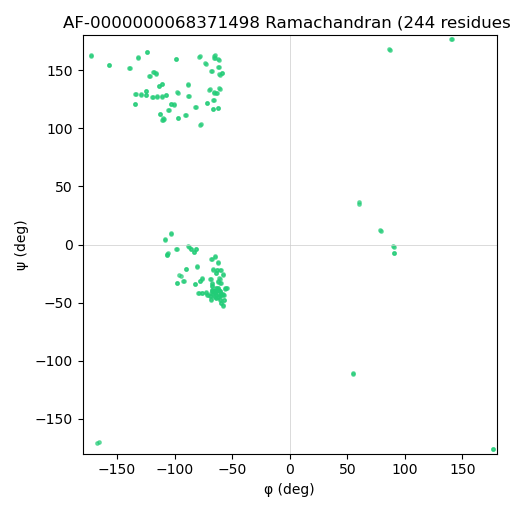 N . ASN B 1 83 ? -6.305 -25.531 2.586 1 97.5 83 ASN B N 1
ATOM 1664 C CA . ASN B 1 83 ? -5.414 -25.625 1.434 1 97.5 83 ASN B CA 1
ATOM 1665 C C . ASN B 1 83 ? -4.012 -25.141 1.77 1 97.5 83 ASN B C 1
ATOM 1667 O O . ASN B 1 83 ? -3.82 -24.422 2.752 1 97.5 83 ASN B O 1
ATOM 1671 N N . GLU B 1 84 ? -2.988 -25.484 1.024 1 97.94 84 GLU B N 1
ATOM 1672 C CA . GLU B 1 84 ? -1.585 -25.281 1.375 1 97.94 84 GLU B CA 1
ATOM 1673 C C . GLU B 1 84 ? -1.211 -23.812 1.363 1 97.94 84 GLU B C 1
ATOM 1675 O O . GLU B 1 84 ? -0.366 -23.359 2.146 1 97.94 84 GLU B O 1
ATOM 1680 N N . PHE B 1 85 ? -1.845 -22.953 0.531 1 98.44 85 PHE B N 1
ATOM 1681 C CA . PHE B 1 85 ? -1.55 -21.531 0.469 1 98.44 85 PHE B CA 1
ATOM 1682 C C . PHE B 1 85 ? -1.97 -20.844 1.759 1 98.44 85 PHE B C 1
ATOM 1684 O O . PHE B 1 85 ? -1.248 -19.984 2.271 1 98.44 85 PHE B O 1
ATOM 1691 N N . LYS B 1 86 ? -3.111 -21.203 2.236 1 97.75 86 LYS B N 1
ATOM 1692 C CA . LYS B 1 86 ? -3.627 -20.625 3.477 1 97.75 86 LYS B CA 1
ATOM 1693 C C . LYS B 1 86 ? -2.857 -21.156 4.688 1 97.75 86 LYS B C 1
ATOM 1695 O O . LYS B 1 86 ? -2.477 -20.375 5.566 1 97.75 86 LYS B O 1
ATOM 1700 N N . LYS B 1 87 ? -2.555 -22.422 4.676 1 96.88 87 LYS B N 1
ATOM 1701 C CA . LYS B 1 87 ? -1.943 -23.062 5.84 1 96.88 87 LYS B CA 1
ATOM 1702 C C . LYS B 1 87 ? -0.463 -22.703 5.941 1 96.88 87 LYS B C 1
ATOM 1704 O O . LYS B 1 87 ? 0.034 -22.406 7.031 1 96.88 87 LYS B O 1
ATOM 1709 N N . ASN B 1 88 ? 0.219 -22.703 4.844 1 96.25 88 ASN B N 1
ATOM 1710 C CA . ASN B 1 88 ? 1.673 -22.594 4.879 1 96.25 88 ASN B CA 1
ATOM 1711 C C . ASN B 1 88 ? 2.123 -21.156 4.625 1 96.25 88 ASN B C 1
ATOM 1713 O O . ASN B 1 88 ? 3.135 -20.703 5.168 1 96.25 88 ASN B O 1
ATOM 1717 N N . LEU B 1 89 ? 1.396 -20.344 3.77 1 95.81 89 LEU B N 1
ATOM 1718 C CA . LEU B 1 89 ? 1.8 -18.984 3.416 1 95.81 89 LEU B CA 1
ATOM 1719 C C . LEU B 1 89 ? 0.924 -17.953 4.121 1 95.81 89 LEU B C 1
ATOM 1721 O O . LEU B 1 89 ? 1.159 -16.75 4.008 1 95.81 89 LEU B O 1
ATOM 1725 N N . LYS B 1 90 ? -0.138 -18.469 4.797 1 95.75 90 LYS B N 1
ATOM 1726 C CA . LYS B 1 90 ? -1.062 -17.625 5.543 1 95.75 90 LYS B CA 1
ATOM 1727 C C . LYS B 1 90 ? -1.734 -16.609 4.625 1 95.75 90 LYS B C 1
ATOM 1729 O O . LYS B 1 90 ? -1.897 -15.445 4.996 1 95.75 90 LYS B O 1
ATOM 1734 N N . LEU B 1 91 ? -2.041 -17.016 3.369 1 97.5 91 LEU B N 1
ATOM 1735 C CA . LEU B 1 91 ? -2.822 -16.156 2.486 1 97.5 91 LEU B CA 1
ATOM 1736 C C . LEU B 1 91 ? -4.27 -16.062 2.961 1 97.5 91 LEU B C 1
ATOM 1738 O O . LEU B 1 91 ? -4.891 -17.078 3.281 1 97.5 91 LEU B O 1
ATOM 1742 N N . THR B 1 92 ? -4.777 -14.898 3.006 1 96.75 92 THR B N 1
ATOM 1743 C CA . THR B 1 92 ? -6.129 -14.711 3.521 1 96.75 92 THR B CA 1
ATOM 1744 C C . THR B 1 92 ? -7.105 -14.414 2.385 1 96.75 92 THR B C 1
ATOM 1746 O O . THR B 1 92 ? -8.32 -14.391 2.592 1 96.75 92 THR B O 1
ATOM 1749 N N . GLY B 1 93 ? -6.676 -14.18 1.177 1 98 93 GLY B N 1
ATOM 1750 C CA . GLY B 1 93 ? -7.516 -13.867 0.031 1 98 93 GLY B CA 1
ATOM 1751 C C . GLY B 1 93 ? -6.75 -13.828 -1.277 1 98 93 GLY B C 1
ATOM 1752 O O . GLY B 1 93 ? -5.52 -13.812 -1.281 1 98 93 GLY B O 1
ATOM 1753 N N . VAL B 1 94 ? -7.438 -13.906 -2.348 1 98.62 94 VAL B N 1
ATOM 1754 C CA . VAL B 1 94 ? -6.91 -13.641 -3.682 1 98.62 94 VAL B CA 1
ATOM 1755 C C . VAL B 1 94 ? -7.707 -12.516 -4.336 1 98.62 94 VAL B C 1
ATOM 1757 O O . VAL B 1 94 ? -8.906 -12.367 -4.086 1 98.62 94 VAL B O 1
ATOM 1760 N N . PRO B 1 95 ? -6.988 -11.75 -5.086 1 98.81 95 PRO B N 1
ATOM 1761 C CA . PRO B 1 95 ? -5.559 -11.781 -5.41 1 98.81 95 PRO B CA 1
ATOM 1762 C C . PRO B 1 95 ? -4.68 -11.336 -4.246 1 98.81 95 PRO B C 1
ATOM 1764 O O . PRO B 1 95 ? -5.156 -10.648 -3.336 1 98.81 95 PRO B O 1
ATOM 1767 N N . THR B 1 96 ? -3.473 -11.758 -4.211 1 98.81 96 THR B N 1
ATOM 1768 C CA . THR B 1 96 ? -2.406 -11.266 -3.346 1 98.81 96 THR B CA 1
ATOM 1769 C C . THR B 1 96 ? -1.122 -11.039 -4.141 1 98.81 96 THR B C 1
ATOM 1771 O O . THR B 1 96 ? -0.73 -11.891 -4.949 1 98.81 96 THR B O 1
ATOM 1774 N N . LEU B 1 97 ? -0.519 -9.938 -4.035 1 98.69 97 LEU B N 1
ATOM 1775 C CA . LEU B 1 97 ? 0.818 -9.633 -4.535 1 98.69 97 LEU B CA 1
ATOM 1776 C C . LEU B 1 97 ? 1.835 -9.625 -3.4 1 98.69 97 LEU B C 1
ATOM 1778 O O . LEU B 1 97 ? 1.696 -8.852 -2.445 1 98.69 97 LEU B O 1
ATOM 1782 N N . LEU B 1 98 ? 2.809 -10.461 -3.51 1 97.62 98 LEU B N 1
ATOM 1783 C CA . LEU B 1 98 ? 3.742 -10.711 -2.418 1 97.62 98 LEU B CA 1
ATOM 1784 C C . LEU B 1 98 ? 5.184 -10.484 -2.869 1 97.62 98 LEU B C 1
ATOM 1786 O O . LEU B 1 98 ? 5.578 -10.938 -3.945 1 97.62 98 LEU B O 1
ATOM 1790 N N . LYS B 1 99 ? 5.934 -9.703 -2.137 1 95.69 99 LYS B N 1
ATOM 1791 C CA . LYS B 1 99 ? 7.391 -9.727 -2.256 1 95.69 99 LYS B CA 1
ATOM 1792 C C . LYS B 1 99 ? 7.98 -10.945 -1.547 1 95.69 99 LYS B C 1
ATOM 1794 O O . LYS B 1 99 ? 8.086 -10.961 -0.319 1 95.69 99 LYS B O 1
ATOM 1799 N N . TYR B 1 100 ? 8.367 -11.93 -2.326 1 96.12 100 TYR B N 1
ATOM 1800 C CA . TYR B 1 100 ? 8.703 -13.25 -1.793 1 96.12 100 TYR B CA 1
ATOM 1801 C C . TYR B 1 100 ? 9.875 -13.156 -0.832 1 96.12 100 TYR B C 1
ATOM 1803 O O . TYR B 1 100 ? 10.852 -12.445 -1.094 1 96.12 100 TYR B O 1
ATOM 1811 N N . GLY B 1 101 ? 9.742 -13.844 0.34 1 92.38 101 GLY B N 1
ATOM 1812 C CA . GLY B 1 101 ? 10.789 -13.828 1.35 1 92.38 101 GLY B CA 1
ATOM 1813 C C . GLY B 1 101 ? 10.617 -12.703 2.357 1 92.38 101 GLY B C 1
ATOM 1814 O O . GLY B 1 101 ? 11.391 -12.602 3.312 1 92.38 101 GLY B O 1
ATOM 1815 N N . THR B 1 102 ? 9.68 -11.805 2.16 1 91.12 102 THR B N 1
ATOM 1816 C CA . THR B 1 102 ? 9.359 -10.727 3.08 1 91.12 102 THR B CA 1
ATOM 1817 C C . THR B 1 102 ? 7.883 -10.773 3.473 1 91.12 102 THR B C 1
ATOM 1819 O O . THR B 1 102 ? 7.082 -11.453 2.826 1 91.12 102 THR B O 1
ATOM 1822 N N . PRO B 1 103 ? 7.512 -10.086 4.461 1 91.31 103 PRO B N 1
ATOM 1823 C CA . PRO B 1 103 ? 6.094 -10.031 4.82 1 91.31 103 PRO B CA 1
ATOM 1824 C C . PRO B 1 103 ? 5.312 -9.031 3.971 1 91.31 103 PRO B C 1
ATOM 1826 O O . PRO B 1 103 ? 4.098 -8.898 4.133 1 91.31 103 PRO B O 1
ATOM 1829 N N . GLN B 1 104 ? 5.922 -8.312 3.129 1 92.75 104 GLN B N 1
ATOM 1830 C CA . GLN B 1 104 ? 5.277 -7.258 2.355 1 92.75 104 GLN B CA 1
ATOM 1831 C C . GLN B 1 104 ? 4.355 -7.844 1.289 1 92.75 104 GLN B C 1
ATOM 1833 O O . GLN B 1 104 ? 4.801 -8.586 0.416 1 92.75 104 GLN B O 1
ATOM 1838 N N . LYS B 1 105 ? 3.08 -7.41 1.423 1 96.31 105 LYS B N 1
ATOM 1839 C CA . LYS B 1 105 ? 2.123 -7.902 0.436 1 96.31 105 LYS B CA 1
ATOM 1840 C C . LYS B 1 105 ? 0.924 -6.965 0.317 1 96.31 105 LYS B C 1
ATOM 1842 O O . LYS B 1 105 ? 0.633 -6.199 1.239 1 96.31 105 LYS B O 1
ATOM 1847 N N . LEU B 1 106 ? 0.301 -6.984 -0.783 1 97.88 106 LEU B N 1
ATOM 1848 C CA . LEU B 1 106 ? -0.995 -6.379 -1.071 1 97.88 106 LEU B CA 1
ATOM 1849 C C . LEU B 1 106 ? -2.076 -7.445 -1.208 1 97.88 106 LEU B C 1
ATOM 1851 O O . LEU B 1 106 ? -1.913 -8.406 -1.962 1 97.88 106 LEU B O 1
ATOM 1855 N N . VAL B 1 107 ? -3.186 -7.293 -0.483 1 97.69 107 VAL B N 1
ATOM 1856 C CA . VAL B 1 107 ? -4.211 -8.336 -0.451 1 97.69 107 VAL B CA 1
ATOM 1857 C C . VAL B 1 107 ? -5.527 -7.777 -0.988 1 97.69 107 VAL B C 1
ATOM 1859 O O . VAL B 1 107 ? -5.98 -6.715 -0.559 1 97.69 107 VAL B O 1
ATOM 1862 N N . GLU B 1 108 ? -6.102 -8.422 -1.932 1 97.69 108 GLU B N 1
ATOM 1863 C CA . GLU B 1 108 ? -7.43 -8.164 -2.486 1 97.69 108 GLU B CA 1
ATOM 1864 C C . GLU B 1 108 ? -7.551 -6.719 -2.959 1 97.69 108 GLU B C 1
ATOM 1866 O O . GLU B 1 108 ? -6.828 -6.289 -3.863 1 97.69 108 GLU B O 1
ATOM 1871 N N . GLU B 1 109 ? -8.289 -5.934 -2.357 1 96.69 109 GLU B N 1
ATOM 1872 C CA . GLU B 1 109 ? -8.578 -4.594 -2.852 1 96.69 109 GLU B CA 1
ATOM 1873 C C . GLU B 1 109 ? -7.316 -3.736 -2.9 1 96.69 109 GLU B C 1
ATOM 1875 O O . GLU B 1 109 ? -7.25 -2.764 -3.656 1 96.69 109 GLU B O 1
ATOM 1880 N N . ASP B 1 110 ? -6.34 -4.066 -2.096 1 97.25 110 ASP B N 1
ATOM 1881 C CA . ASP B 1 110 ? -5.066 -3.352 -2.158 1 97.25 110 ASP B CA 1
ATOM 1882 C C . ASP B 1 110 ? -4.426 -3.488 -3.537 1 97.25 110 ASP B C 1
ATOM 1884 O O . ASP B 1 110 ? -3.658 -2.621 -3.959 1 97.25 110 ASP B O 1
ATOM 1888 N N . CYS B 1 111 ? -4.805 -4.496 -4.25 1 98.44 111 CYS B N 1
ATOM 1889 C CA . CYS B 1 111 ? -4.246 -4.754 -5.574 1 98.44 111 CYS B CA 1
ATOM 1890 C C . CYS B 1 111 ? -4.953 -3.92 -6.633 1 98.44 111 CYS B C 1
ATOM 1892 O O . CYS B 1 111 ? -4.531 -3.893 -7.793 1 98.44 111 CYS B O 1
ATOM 1894 N N . PHE B 1 112 ? -6.051 -3.201 -6.191 1 97.88 112 PHE B N 1
ATOM 1895 C CA . PHE B 1 112 ? -6.793 -2.365 -7.125 1 97.88 112 PHE B CA 1
ATOM 1896 C C . PHE B 1 112 ? -6.16 -0.984 -7.238 1 97.88 112 PHE B C 1
ATOM 1898 O O . PHE B 1 112 ? -6.629 -0.141 -8.008 1 97.88 112 PHE B O 1
ATOM 1905 N N . LYS B 1 113 ? -5.113 -0.737 -6.438 1 96.62 113 LYS B N 1
ATOM 1906 C CA . LYS B 1 113 ? -4.496 0.583 -6.359 1 96.62 113 LYS B CA 1
ATOM 1907 C C . LYS B 1 113 ? -3.1 0.57 -6.98 1 96.62 113 LYS B C 1
ATOM 1909 O O . LYS B 1 113 ? -2.152 0.055 -6.379 1 96.62 113 LYS B O 1
ATOM 1914 N N . SER B 1 114 ? -2.994 1.176 -8.148 1 96.44 114 SER B N 1
ATOM 1915 C CA . SER B 1 114 ? -1.746 1.17 -8.906 1 96.44 114 SER B CA 1
ATOM 1916 C C . SER B 1 114 ? -0.59 1.706 -8.07 1 96.44 114 SER B C 1
ATOM 1918 O O . SER B 1 114 ? 0.524 1.185 -8.133 1 96.44 114 SER B O 1
ATOM 1920 N N . ASN B 1 115 ? -0.905 2.688 -7.281 1 92.81 115 ASN B N 1
ATOM 1921 C CA . ASN B 1 115 ? 0.142 3.293 -6.465 1 92.81 115 ASN B CA 1
ATOM 1922 C C . ASN B 1 115 ? 0.697 2.305 -5.441 1 92.81 115 ASN B C 1
ATOM 1924 O O . ASN B 1 115 ? 1.905 2.268 -5.203 1 92.81 115 ASN B O 1
ATOM 1928 N N . LEU B 1 116 ? -0.131 1.523 -4.82 1 96.06 116 LEU B N 1
ATOM 1929 C CA . LEU B 1 116 ? 0.332 0.53 -3.857 1 96.06 116 LEU B CA 1
ATOM 1930 C C . LEU B 1 116 ? 1.134 -0.566 -4.551 1 96.06 116 LEU B C 1
ATOM 1932 O O . LEU B 1 116 ? 2.152 -1.021 -4.027 1 96.06 116 LEU B O 1
ATOM 1936 N N . VAL B 1 117 ? 0.686 -0.994 -5.727 1 97.12 117 VAL B N 1
ATOM 1937 C CA . VAL B 1 117 ? 1.41 -1.998 -6.5 1 97.12 117 VAL B CA 1
ATOM 1938 C C . VAL B 1 117 ? 2.807 -1.48 -6.84 1 97.12 117 VAL B C 1
ATOM 1940 O O . VAL B 1 117 ? 3.803 -2.176 -6.629 1 97.12 117 VAL B O 1
ATOM 1943 N N . ARG B 1 118 ? 2.826 -0.313 -7.305 1 93.69 118 ARG B N 1
ATOM 1944 C CA . ARG B 1 118 ? 4.102 0.302 -7.66 1 93.69 118 ARG B CA 1
ATOM 1945 C C . ARG B 1 118 ? 5.016 0.407 -6.441 1 93.69 118 ARG B C 1
ATOM 1947 O O . ARG B 1 118 ? 6.219 0.17 -6.539 1 93.69 118 ARG B O 1
ATOM 1954 N N . MET B 1 119 ? 4.395 0.755 -5.297 1 93.31 119 MET B N 1
ATOM 1955 C CA . MET B 1 119 ? 5.168 0.879 -4.062 1 93.31 119 MET B CA 1
ATOM 1956 C C . MET B 1 119 ? 5.793 -0.458 -3.678 1 93.31 119 MET B C 1
ATOM 1958 O O . MET B 1 119 ? 6.945 -0.507 -3.246 1 93.31 119 MET B O 1
ATOM 1962 N N . LEU B 1 120 ? 5.125 -1.472 -3.855 1 95.44 120 LEU B N 1
ATOM 1963 C CA . LEU B 1 120 ? 5.648 -2.789 -3.512 1 95.44 120 LEU B CA 1
ATOM 1964 C C . LEU B 1 120 ? 6.809 -3.168 -4.426 1 95.44 120 LEU B C 1
ATOM 1966 O O . LEU B 1 120 ? 7.777 -3.789 -3.982 1 95.44 120 LEU B O 1
ATOM 1970 N N . PHE B 1 121 ? 6.777 -2.734 -5.703 1 94.62 121 PHE B N 1
ATOM 1971 C CA . PHE B 1 121 ? 7.793 -3.092 -6.688 1 94.62 121 PHE B CA 1
ATOM 1972 C C . PHE B 1 121 ? 9.07 -2.293 -6.461 1 94.62 121 PHE B C 1
ATOM 1974 O O . PHE B 1 121 ? 10.164 -2.754 -6.793 1 94.62 121 PHE B O 1
ATOM 1981 N N . THR B 1 122 ? 8.938 -1.131 -5.934 1 85.75 122 THR B N 1
ATOM 1982 C CA . THR B 1 122 ? 10.086 -0.23 -5.914 1 85.75 122 THR B CA 1
ATOM 1983 C C . THR B 1 122 ? 10.633 -0.089 -4.5 1 85.75 122 THR B C 1
ATOM 1985 O O . THR B 1 122 ? 11.508 0.741 -4.246 1 85.75 122 THR B O 1
ATOM 1988 N N . GLU B 1 123 ? 10.047 -0.852 -3.602 1 71.69 123 GLU B N 1
ATOM 1989 C CA . GLU B 1 123 ? 10.57 -0.832 -2.24 1 71.69 123 GLU B CA 1
ATOM 1990 C C . GLU B 1 123 ? 12.016 -1.338 -2.193 1 71.69 123 GLU B C 1
ATOM 1992 O O . GLU B 1 123 ? 12.352 -2.318 -2.859 1 71.69 123 GLU B O 1
ATOM 1997 N N . ASP B 1 124 ? 13.078 -0.492 -1.763 1 61.09 124 ASP B N 1
ATOM 1998 C CA . ASP B 1 124 ? 14.461 -0.919 -1.603 1 61.09 124 ASP B CA 1
ATOM 1999 C C . ASP B 1 124 ? 14.633 -1.775 -0.35 1 61.09 124 ASP B C 1
ATOM 2001 O O . ASP B 1 124 ? 13.891 -1.62 0.621 1 61.09 124 ASP B O 1
#

Sequence (248 aa):
MGWEEISVHGYEEFVRVAREQQQQGQVFVYFSGDKDPASGTSWCPDCVKAEPIVRAELPNLPDGSIFIYCQVGPRDYWKNPNNEFKKNLKLTGVPTLLKYGTPQKLVEEDCFKSNLVRMLFTEDMGWEEISVHGYEEFVRVAREQQQQGQVFVYFSGDKDPASGTSWCPDCVKAEPIVRAELPNLPDGSIFIYCQVGPRDYWKNPNNEFKKNLKLTGVPTLLKYGTPQKLVEEDCFKSNLVRMLFTED

Secondary structure (DSSP, 8-state):
---EEEEEESHHHHHHHHHHHHTTS-EEEEEEPPBPTTT--BS-HHHHHHHHHHHHHGGGSPTT-EEEEEE---HHHHHSTTSHHHHHH---SSSEEEETTSS-EEEGGGGG-HHHHHHHHHB-/---EEEEEESHHHHHHHHHHHHTTS-EEEEEEPPBPTTT--BS-HHHHHHHHHHHHHGGGSPTT-EEEEEE---HHHHH-TTSHHHHHH---SSSEEEETTSS-EEEGGGGG-HHHHHHHHHB-

InterPro domains:
  IPR010357 Thioredoxin domain-containing protein 17-like domain [PF06110] (8-123)
  IPR036249 Thioredoxin-like superfamily [SSF52833] (5-112)
  IPR045108 Thioredoxin domain-containing protein 17-like [PTHR12452] (6-123)

pLDDT: mean 95.96, std 5.24, range [61.09, 98.94]

Radius of gyration: 20.39 Å; Cα contacts (8 Å, |Δi|>4): 482; chains: 2; bounding box: 38×56×48 Å

Organism: Naja naja (NCBI:txid35670)